Protein AF-K6UQM7-F1 (afdb_monomer_lite)

Organism: Plasmodium cynomolgi (strain B) (NCBI:txid1120755)

Structure (mmCIF, N/CA/C/O backbone):
data_AF-K6UQM7-F1
#
_entry.id   AF-K6UQM7-F1
#
loop_
_atom_site.group_PDB
_atom_site.id
_atom_site.type_symbol
_atom_site.label_atom_id
_atom_site.label_alt_id
_atom_site.label_comp_id
_atom_site.label_asym_id
_atom_site.label_entity_id
_atom_site.label_seq_id
_atom_site.pdbx_PDB_ins_code
_atom_site.Cartn_x
_atom_site.Cartn_y
_atom_site.Cartn_z
_atom_site.occupancy
_atom_site.B_iso_or_equiv
_atom_site.auth_seq_id
_atom_site.auth_comp_id
_atom_site.auth_asym_id
_atom_site.auth_atom_id
_atom_site.pdbx_PDB_model_num
ATOM 1 N N . MET A 1 1 ? 15.288 -12.938 4.418 1.00 31.55 1 MET A N 1
ATOM 2 C CA . MET A 1 1 ? 14.165 -13.426 5.242 1.00 31.55 1 MET A CA 1
ATOM 3 C C . MET A 1 1 ? 13.557 -12.217 5.933 1.00 31.55 1 MET A C 1
ATOM 5 O O . MET A 1 1 ? 14.048 -11.791 6.968 1.00 31.55 1 MET A O 1
ATOM 9 N N . LEU A 1 2 ? 12.629 -11.547 5.248 1.00 38.16 2 LEU A N 1
ATOM 10 C CA . LEU A 1 2 ? 11.942 -10.352 5.747 1.00 38.16 2 LEU A CA 1
ATOM 11 C C . LEU A 1 2 ? 10.840 -10.801 6.703 1.00 38.16 2 LEU A C 1
ATOM 13 O O . LEU A 1 2 ? 10.274 -11.860 6.474 1.00 38.16 2 LEU A O 1
ATOM 17 N N . SER A 1 3 ? 10.605 -10.028 7.763 1.00 42.56 3 SER A N 1
ATOM 18 C CA . SER A 1 3 ? 9.718 -10.333 8.889 1.00 42.56 3 SER A CA 1
ATOM 19 C C . SER A 1 3 ? 8.361 -10.892 8.450 1.00 42.56 3 SER A C 1
ATOM 21 O O . SER A 1 3 ? 7.400 -10.141 8.276 1.00 42.56 3 SER A O 1
ATOM 23 N N . GLU A 1 4 ? 8.263 -12.209 8.304 1.00 53.78 4 GLU A N 1
ATOM 24 C CA . GLU A 1 4 ? 6.984 -12.875 8.459 1.00 53.78 4 GLU A CA 1
ATOM 25 C C . GLU A 1 4 ? 6.523 -12.535 9.879 1.00 53.78 4 GLU A C 1
ATOM 27 O O . GLU A 1 4 ? 7.265 -12.690 10.846 1.00 53.78 4 GLU A O 1
ATOM 32 N N . GLY A 1 5 ? 5.341 -11.946 10.006 1.00 67.69 5 GLY A N 1
ATOM 33 C CA . GLY A 1 5 ? 4.576 -12.134 11.225 1.00 67.69 5 GLY A CA 1
ATOM 34 C C . GLY A 1 5 ? 3.917 -10.917 11.848 1.00 67.69 5 GLY A C 1
ATOM 35 O O . GLY A 1 5 ? 2.750 -10.998 12.215 1.00 67.69 5 GLY A O 1
ATOM 36 N N . ASP A 1 6 ? 4.592 -9.778 11.982 1.00 86.00 6 ASP A N 1
ATOM 37 C CA . ASP A 1 6 ? 4.014 -8.682 12.772 1.00 86.00 6 ASP A CA 1
ATOM 38 C C . ASP A 1 6 ? 2.790 -8.055 12.099 1.00 86.00 6 ASP A C 1
ATOM 40 O O . ASP A 1 6 ? 2.827 -7.662 10.928 1.00 86.00 6 ASP A O 1
ATOM 44 N N . THR A 1 7 ? 1.734 -7.852 12.882 1.00 91.06 7 THR A N 1
ATOM 45 C CA . THR A 1 7 ? 0.578 -7.046 12.487 1.00 91.06 7 THR A CA 1
ATOM 46 C C . THR A 1 7 ? 0.790 -5.607 12.933 1.00 91.06 7 THR A C 1
ATOM 48 O O . THR A 1 7 ? 0.945 -5.319 14.118 1.00 91.06 7 THR A O 1
ATOM 51 N N . ILE A 1 8 ? 0.822 -4.685 11.978 1.00 94.75 8 ILE A N 1
ATOM 52 C CA . ILE A 1 8 ? 0.999 -3.260 12.250 1.00 94.75 8 ILE A CA 1
ATOM 53 C C . ILE A 1 8 ? -0.327 -2.525 12.205 1.00 94.75 8 ILE A C 1
ATOM 55 O O . ILE A 1 8 ? -1.180 -2.851 11.385 1.00 94.75 8 ILE A O 1
ATOM 59 N N . TYR A 1 9 ? -0.471 -1.497 13.031 1.00 96.19 9 TYR A N 1
ATOM 60 C CA . TYR A 1 9 ? -1.618 -0.597 12.994 1.00 96.19 9 TYR A CA 1
ATOM 61 C C . TYR A 1 9 ? -1.190 0.874 13.051 1.00 96.19 9 TYR A C 1
ATOM 63 O O . TYR A 1 9 ? -0.094 1.197 13.518 1.00 96.19 9 TYR A O 1
ATOM 71 N N . ALA A 1 10 ? -2.018 1.765 12.504 1.00 96.88 10 ALA A N 1
ATOM 72 C CA . ALA A 1 10 ? -1.826 3.212 12.573 1.00 96.88 10 ALA A CA 1
ATOM 73 C C . ALA A 1 10 ? -3.106 3.987 12.247 1.00 96.88 10 ALA A C 1
ATOM 75 O O . ALA A 1 10 ? -3.939 3.539 11.454 1.00 96.88 10 ALA A O 1
ATOM 76 N N . LEU A 1 11 ? -3.174 5.219 12.751 1.00 96.25 11 LEU A N 1
ATOM 77 C CA . LEU A 1 11 ? -4.045 6.247 12.196 1.00 96.25 11 LEU A CA 1
ATOM 78 C C . LEU A 1 11 ? -3.572 6.596 10.775 1.00 96.25 11 LEU A C 1
ATOM 80 O O . LEU A 1 11 ? -2.432 7.018 10.579 1.00 96.25 11 LEU A O 1
ATOM 84 N N . SER A 1 12 ? -4.443 6.388 9.791 1.00 94.31 12 SER A N 1
ATOM 85 C CA . SER A 1 12 ? -4.197 6.656 8.366 1.00 94.31 12 SER A CA 1
ATOM 86 C C . SER A 1 12 ? -4.812 7.971 7.878 1.00 94.31 12 SER A C 1
ATOM 88 O O . SER A 1 12 ? -4.515 8.398 6.764 1.00 94.31 12 SER A O 1
ATOM 90 N N . SER A 1 13 ? -5.650 8.615 8.693 1.00 91.50 13 SER A N 1
ATOM 91 C CA . SER A 1 13 ? -6.162 9.970 8.465 1.00 91.50 13 SER A CA 1
ATOM 92 C C . SER A 1 13 ? -5.265 11.037 9.113 1.00 91.50 13 SER A C 1
ATOM 94 O O . SER A 1 13 ? -4.293 10.727 9.807 1.00 91.50 13 SER A O 1
ATOM 96 N N . GLY A 1 14 ? -5.588 12.315 8.886 1.00 85.44 14 GLY A N 1
ATOM 97 C CA . GLY A 1 14 ? -4.979 13.424 9.626 1.00 85.44 14 GLY A CA 1
ATOM 98 C C . GLY A 1 14 ? -5.193 13.290 11.140 1.00 85.44 14 GLY A C 1
ATOM 99 O O . GLY A 1 14 ? -6.108 12.596 11.582 1.00 85.44 14 GLY A O 1
ATOM 100 N N . ARG A 1 15 ? -4.326 13.937 11.929 1.00 82.88 15 ARG A N 1
ATOM 101 C CA . ARG A 1 15 ? -4.389 13.915 13.405 1.00 82.88 15 ARG A CA 1
ATOM 102 C C . ARG A 1 15 ? -5.402 14.900 13.986 1.00 82.88 15 ARG A C 1
ATOM 104 O O . ARG A 1 15 ? -5.727 14.802 15.165 1.00 82.88 15 ARG A O 1
ATOM 111 N N . ASP A 1 16 ? -5.843 15.853 13.179 1.00 86.56 16 ASP A N 1
ATOM 112 C CA . ASP A 1 16 ? -6.768 16.892 13.602 1.00 86.56 16 ASP A CA 1
ATOM 113 C C . ASP A 1 16 ? -8.195 16.353 13.728 1.00 86.56 16 ASP A C 1
ATOM 115 O O . ASP A 1 16 ? -8.551 15.309 13.170 1.00 86.56 16 ASP A O 1
ATOM 119 N N . VAL A 1 17 ? -9.023 17.103 14.456 1.00 92.12 17 VAL A N 1
ATOM 120 C CA . VAL A 1 17 ? -10.447 16.798 14.599 1.00 92.12 17 VAL A CA 1
ATOM 121 C C . VAL A 1 17 ? -11.089 16.749 13.217 1.00 92.12 17 VAL A C 1
ATOM 123 O O . VAL A 1 17 ? -10.962 17.674 12.413 1.00 92.12 17 VAL A O 1
ATOM 126 N N . SER A 1 18 ? -11.791 15.659 12.947 1.00 94.19 18 SER A N 1
ATOM 127 C CA . SER A 1 18 ? -12.456 15.419 11.672 1.00 94.19 18 SER A CA 1
ATOM 128 C C . SER A 1 18 ? -13.787 14.712 11.897 1.00 94.19 18 SER A C 1
ATOM 130 O O . SER A 1 18 ? -14.065 14.205 12.981 1.00 94.19 18 SER A O 1
ATOM 132 N N . ALA A 1 19 ? -14.645 14.689 10.876 1.00 94.25 19 ALA A N 1
ATOM 133 C CA . ALA A 1 19 ? -15.880 13.913 10.955 1.00 94.25 19 ALA A CA 1
ATOM 134 C C . ALA A 1 19 ? -15.578 12.407 11.040 1.00 94.25 19 ALA A C 1
ATOM 136 O O . ALA A 1 19 ? -16.204 11.693 11.816 1.00 94.25 19 ALA A O 1
ATOM 137 N N . ILE A 1 20 ? -14.589 11.942 10.271 1.00 95.88 20 ILE A N 1
ATOM 138 C CA . ILE A 1 20 ? -14.223 10.530 10.152 1.00 95.88 20 ILE A CA 1
ATOM 139 C C . ILE A 1 20 ? -12.705 10.394 10.250 1.00 95.88 20 ILE A C 1
ATOM 141 O O . ILE A 1 20 ? -11.971 11.087 9.543 1.00 95.88 20 ILE A O 1
ATOM 145 N N . ALA A 1 21 ? -12.254 9.448 11.066 1.00 97.06 21 ALA A N 1
ATOM 146 C CA . ALA A 1 21 ? -10.880 8.977 11.115 1.00 97.06 21 ALA A CA 1
ATOM 147 C C . ALA A 1 21 ? -10.779 7.545 10.580 1.00 97.06 21 ALA A C 1
ATOM 149 O O . ALA A 1 21 ? -11.744 6.782 10.607 1.00 97.06 21 ALA A O 1
ATOM 150 N N . VAL A 1 22 ? -9.593 7.181 10.086 1.00 97.50 22 VAL A N 1
ATOM 151 C CA . VAL A 1 22 ? -9.331 5.836 9.555 1.00 97.50 22 VAL A CA 1
ATOM 152 C C . VAL A 1 22 ? -8.211 5.184 10.343 1.00 97.50 22 VAL A C 1
ATOM 154 O O . VAL A 1 22 ? -7.058 5.606 10.243 1.00 97.50 22 VAL A O 1
ATOM 157 N N . VAL A 1 23 ? -8.528 4.128 11.083 1.00 97.25 23 VAL A N 1
ATOM 158 C CA . VAL A 1 23 ? -7.537 3.247 11.706 1.00 97.25 23 VAL A CA 1
ATOM 159 C C . VAL A 1 23 ? -7.304 2.066 10.772 1.00 97.25 23 VAL A C 1
ATOM 161 O O . VAL A 1 23 ? -8.230 1.336 10.422 1.00 97.25 23 VAL A O 1
ATOM 164 N N . ARG A 1 24 ? -6.057 1.885 10.336 1.00 97.81 24 ARG A N 1
ATOM 165 C CA . ARG A 1 24 ? -5.670 0.812 9.414 1.00 97.81 24 ARG A CA 1
ATOM 166 C C . ARG A 1 24 ? -4.783 -0.191 10.126 1.00 97.81 24 ARG A C 1
ATOM 168 O O . ARG A 1 24 ? -3.845 0.202 10.816 1.00 97.81 24 ARG A O 1
ATOM 175 N N . MET A 1 25 ? -5.028 -1.471 9.873 1.00 96.38 25 MET A N 1
ATOM 176 C CA . MET A 1 25 ? -4.192 -2.585 10.314 1.00 96.38 25 MET A CA 1
ATOM 177 C C . MET A 1 25 ? -3.723 -3.406 9.111 1.00 96.38 25 MET A C 1
ATOM 179 O O . MET A 1 25 ? -4.487 -3.587 8.169 1.00 96.38 25 MET A O 1
ATOM 183 N N . SER A 1 26 ? -2.490 -3.912 9.133 1.00 95.62 26 SER A N 1
ATOM 184 C CA . SER A 1 26 ? -1.925 -4.799 8.104 1.00 95.62 26 SER A CA 1
ATOM 185 C C . SER A 1 26 ? -1.142 -5.929 8.747 1.00 95.62 26 SER A C 1
ATOM 187 O O . SER A 1 26 ? -0.286 -5.673 9.591 1.00 95.62 26 SER A O 1
ATOM 189 N N . GLY A 1 27 ? -1.403 -7.161 8.326 1.00 91.62 27 GLY A N 1
ATOM 190 C CA . GLY A 1 27 ? -0.692 -8.351 8.776 1.00 91.62 27 GLY A CA 1
ATOM 191 C C . GLY A 1 27 ? -1.630 -9.502 9.149 1.00 91.62 27 GLY A C 1
ATOM 192 O O . GLY A 1 27 ? -2.855 -9.360 9.079 1.00 91.62 27 GLY A O 1
ATOM 193 N N . PRO A 1 28 ? -1.066 -10.648 9.558 1.00 87.00 28 PRO A N 1
ATOM 194 C CA . PRO A 1 28 ? -1.802 -11.903 9.723 1.00 87.00 28 PRO A CA 1
ATOM 195 C C . PRO A 1 28 ? -2.859 -11.885 10.837 1.00 87.00 28 PRO A C 1
ATOM 197 O O . PRO A 1 28 ? -3.821 -12.644 10.770 1.00 87.00 28 PRO A O 1
ATOM 200 N N . LEU A 1 29 ? -2.721 -11.023 11.850 1.00 87.12 29 LEU A N 1
ATOM 201 C CA . LEU A 1 29 ? -3.680 -10.912 12.956 1.00 87.12 29 LEU A CA 1
ATOM 202 C C . LEU A 1 29 ? -4.739 -9.827 12.730 1.00 87.12 29 LEU A C 1
ATOM 204 O O . LEU A 1 29 ? -5.652 -9.705 13.541 1.00 87.12 29 LEU A O 1
ATOM 208 N N . SER A 1 30 ? -4.656 -9.050 11.643 1.00 90.44 30 SER A N 1
ATOM 209 C CA . SER A 1 30 ? -5.555 -7.910 11.391 1.00 90.44 30 SER A CA 1
ATOM 210 C C . SER A 1 30 ? -7.037 -8.301 11.440 1.00 90.44 30 SER A C 1
ATOM 212 O O . SER A 1 30 ? -7.844 -7.606 12.057 1.00 90.44 30 SER A O 1
ATOM 214 N N . ARG A 1 31 ? -7.387 -9.452 10.857 1.00 87.81 31 ARG A N 1
ATOM 215 C CA . ARG A 1 31 ? -8.748 -9.994 10.879 1.00 87.81 31 ARG A CA 1
ATOM 216 C C . ARG A 1 31 ? -9.208 -10.379 12.285 1.00 87.81 31 ARG A C 1
ATOM 218 O O . ARG A 1 31 ? -10.305 -10.002 12.678 1.00 87.81 31 ARG A O 1
ATOM 225 N N . ILE A 1 32 ? -8.379 -11.111 13.027 1.00 84.56 32 ILE A N 1
ATOM 226 C CA . ILE A 1 32 ? -8.724 -11.588 14.374 1.00 84.56 32 ILE A CA 1
ATOM 227 C C . ILE A 1 32 ? -8.917 -10.392 15.308 1.00 84.56 32 ILE A C 1
ATOM 229 O O . ILE A 1 32 ? -9.893 -10.341 16.047 1.00 84.56 32 ILE A O 1
ATOM 233 N N . VAL A 1 33 ? -8.033 -9.391 15.231 1.00 88.31 33 VAL A N 1
ATOM 234 C CA . VAL A 1 33 ? -8.154 -8.156 16.020 1.00 88.31 33 VAL A CA 1
ATOM 235 C C . VAL A 1 33 ? -9.491 -7.464 15.755 1.00 88.31 33 VAL A C 1
ATOM 237 O O . VAL A 1 33 ? -10.180 -7.092 16.700 1.00 88.31 33 VAL A O 1
ATOM 240 N N . LEU A 1 34 ? -9.901 -7.349 14.488 1.00 89.94 34 LEU A N 1
ATOM 241 C CA . LEU A 1 34 ? -11.209 -6.795 14.133 1.00 89.94 34 LEU A CA 1
ATOM 242 C C . LEU A 1 34 ? -12.364 -7.622 14.719 1.00 89.94 34 LEU A C 1
ATOM 244 O O . LEU A 1 34 ? -13.300 -7.058 15.278 1.00 89.94 34 LEU A O 1
ATOM 248 N N . GLU A 1 35 ? -12.316 -8.948 14.591 1.00 85.88 35 GLU A N 1
ATOM 249 C CA . GLU A 1 35 ? -13.362 -9.841 15.105 1.00 85.88 35 GLU A CA 1
ATOM 250 C C . GLU A 1 35 ? -13.521 -9.718 16.631 1.00 85.88 35 GLU A C 1
ATOM 252 O O . GLU A 1 35 ? -14.654 -9.706 17.117 1.00 85.88 35 GLU A O 1
ATOM 257 N N . VAL A 1 36 ? -12.419 -9.540 17.371 1.00 84.75 36 VAL A N 1
ATOM 258 C CA . VAL A 1 36 ? -12.430 -9.320 18.828 1.00 84.75 36 VAL A CA 1
ATOM 259 C C . VAL A 1 36 ? -13.008 -7.955 19.200 1.00 84.75 36 VAL A C 1
ATOM 261 O O . VAL A 1 36 ? -13.872 -7.881 20.074 1.00 84.75 36 VAL A O 1
ATOM 264 N N . LEU A 1 37 ? -12.598 -6.884 18.511 1.00 88.50 37 LEU A N 1
ATOM 265 C CA . LEU A 1 37 ? -13.124 -5.530 18.740 1.00 88.50 37 LEU A CA 1
ATOM 266 C C . LEU A 1 37 ? -14.641 -5.446 18.510 1.00 88.50 37 LEU A C 1
ATOM 268 O O . LEU A 1 37 ? -15.336 -4.686 19.178 1.00 88.50 37 LEU A O 1
ATOM 272 N N . LEU A 1 38 ? -15.174 -6.260 17.597 1.00 86.88 38 LEU A N 1
ATOM 273 C CA . LEU A 1 38 ? -16.609 -6.347 17.316 1.00 86.88 38 LEU A CA 1
ATOM 274 C C . LEU A 1 38 ? -17.382 -7.244 18.310 1.00 86.88 38 LEU A C 1
ATOM 276 O O . LEU A 1 38 ? -18.595 -7.414 18.152 1.00 86.88 38 LEU A O 1
ATOM 280 N N . HIS A 1 39 ? -16.718 -7.860 19.297 1.00 76.56 39 HIS A N 1
ATOM 281 C CA . HIS A 1 39 ? -17.307 -8.849 20.207 1.00 76.56 39 HIS A CA 1
ATOM 282 C C . HIS A 1 39 ? -17.526 -8.312 21.631 1.00 76.56 39 HIS A C 1
ATOM 284 O O . HIS A 1 39 ? -16.890 -8.756 22.587 1.00 76.56 39 HIS A O 1
ATOM 290 N N . GLY A 1 40 ? -18.464 -7.369 21.790 1.00 58.03 40 GLY A N 1
ATOM 291 C CA . GLY A 1 40 ? -18.874 -6.862 23.111 1.00 58.03 40 GLY A CA 1
ATOM 292 C C . GLY A 1 40 ? -20.369 -6.837 23.415 1.00 58.03 40 GLY A C 1
ATOM 293 O O . GLY A 1 40 ? -20.771 -6.529 24.533 1.00 58.03 40 GLY A O 1
ATOM 294 N N . GLY A 1 41 ? -21.219 -7.262 22.483 1.00 50.47 41 GLY A N 1
ATOM 295 C CA . GLY A 1 41 ? -22.659 -7.347 22.712 1.00 50.47 41 GLY A CA 1
ATOM 296 C C . GLY A 1 41 ? -23.073 -8.579 23.520 1.00 50.47 41 GLY A C 1
ATOM 297 O O . GLY A 1 41 ? -23.565 -9.557 22.961 1.00 50.47 41 GLY A O 1
ATOM 298 N N . GLY A 1 42 ? -22.935 -8.540 24.845 1.00 40.53 42 GLY A N 1
ATOM 299 C CA . GLY A 1 42 ? -23.588 -9.486 25.748 1.00 40.53 42 GLY A CA 1
ATOM 300 C C . GLY A 1 42 ? -25.105 -9.279 25.795 1.00 40.53 42 GLY A C 1
ATOM 301 O O . GLY A 1 42 ? -25.623 -8.783 26.790 1.00 40.53 42 GLY A O 1
ATOM 302 N N . SER A 1 43 ? -25.840 -9.671 24.753 1.00 35.28 43 SER A N 1
ATOM 303 C CA . SER A 1 43 ? -27.275 -9.931 24.863 1.00 35.28 43 SER A CA 1
ATOM 304 C C . SER A 1 43 ? -27.754 -10.866 23.763 1.00 35.28 43 SER A C 1
ATOM 306 O O . SER A 1 43 ? -27.585 -10.606 22.575 1.00 35.28 43 SER A O 1
ATOM 308 N N . GLN A 1 44 ? -28.422 -11.935 24.190 1.00 39.16 44 GLN A N 1
ATOM 309 C CA . GLN A 1 44 ? -29.439 -12.617 23.407 1.00 39.16 44 GLN A CA 1
ATOM 310 C C . GLN A 1 44 ? -30.476 -11.584 22.934 1.00 39.16 44 GLN A C 1
ATOM 312 O O . GLN A 1 44 ? -31.465 -11.306 23.606 1.00 39.16 44 GLN A O 1
ATOM 317 N N . ARG A 1 45 ? -30.253 -11.007 21.759 1.00 30.42 45 ARG A N 1
ATOM 318 C CA . ARG A 1 45 ? -31.311 -10.585 20.849 1.00 30.42 45 ARG A CA 1
ATOM 319 C C . ARG A 1 45 ? -30.975 -11.228 19.516 1.00 30.42 45 ARG A C 1
ATOM 321 O O . ARG A 1 45 ? -29.979 -10.883 18.894 1.00 30.42 45 ARG A O 1
ATOM 328 N N . GLY A 1 46 ? -31.766 -12.228 19.133 1.00 31.83 46 GLY A N 1
ATOM 329 C CA . GLY A 1 46 ? -31.766 -12.704 17.757 1.00 31.83 46 GLY A CA 1
ATOM 330 C C . GLY A 1 46 ? -32.071 -11.520 16.842 1.00 31.83 46 GLY A C 1
ATOM 331 O O . GLY A 1 46 ? -33.064 -10.829 17.056 1.00 31.83 46 GLY A O 1
ATOM 332 N N . GLY A 1 47 ? -31.175 -11.258 15.896 1.00 28.25 47 GLY A N 1
ATOM 333 C CA . GLY A 1 47 ? -31.280 -10.153 14.947 1.00 28.25 47 GLY A CA 1
ATOM 334 C C . GLY A 1 47 ? -29.906 -9.739 14.424 1.00 28.25 47 GLY A C 1
ATOM 335 O O . GLY A 1 47 ? -29.228 -8.952 15.069 1.00 28.25 47 GLY A O 1
ATOM 336 N N . GLU A 1 48 ? -29.507 -10.330 13.292 1.00 33.97 48 GLU A N 1
ATOM 337 C CA . GLU A 1 48 ? -28.686 -9.723 12.224 1.00 33.97 48 GLU A CA 1
ATOM 338 C C . GLU A 1 48 ? -27.466 -8.904 12.708 1.00 33.97 48 GLU A C 1
ATOM 340 O O . GLU A 1 48 ? -27.523 -7.710 12.959 1.00 33.97 48 GLU A O 1
ATOM 345 N N . GLY A 1 49 ? -26.291 -9.497 12.922 1.00 38.09 49 GLY A N 1
ATOM 346 C CA . GLY A 1 49 ? -25.454 -9.959 11.817 1.00 38.09 49 GLY A CA 1
ATOM 347 C C . GLY A 1 49 ? -25.088 -8.787 10.905 1.00 38.09 49 GLY A C 1
ATOM 348 O O . GLY A 1 49 ? -25.784 -8.593 9.923 1.00 38.09 49 GLY A O 1
ATOM 349 N N . SER A 1 50 ? -24.047 -8.016 11.265 1.00 48.84 50 SER A N 1
ATOM 350 C CA . SER A 1 50 ? -23.330 -7.037 10.417 1.00 48.84 50 SER A CA 1
ATOM 351 C C . SER A 1 50 ? -24.056 -6.693 9.113 1.00 48.84 50 SER A C 1
ATOM 353 O O . SER A 1 50 ? -23.900 -7.410 8.122 1.00 48.84 50 SER A O 1
ATOM 355 N N . SER A 1 51 ? -24.850 -5.622 9.111 1.00 54.81 51 SER A N 1
ATOM 356 C CA . SER A 1 51 ? -25.569 -5.207 7.912 1.00 54.81 51 SER A CA 1
ATOM 357 C C . SER A 1 51 ? -24.557 -4.781 6.848 1.00 54.81 51 SER A C 1
ATOM 359 O O . SER A 1 51 ? -23.817 -3.804 6.995 1.00 54.81 51 SER A O 1
ATOM 361 N N . GLN A 1 52 ? -24.473 -5.572 5.778 1.00 57.72 52 GLN A N 1
ATOM 362 C CA . GLN A 1 52 ? -23.734 -5.184 4.587 1.00 57.72 52 GLN A CA 1
ATOM 363 C C . GLN A 1 52 ? -24.409 -3.933 4.020 1.00 57.72 52 GLN A C 1
ATOM 365 O O . GLN A 1 52 ? -25.606 -3.948 3.732 1.00 57.72 52 GLN A O 1
ATOM 370 N N . ILE A 1 53 ? -23.646 -2.860 3.824 1.00 67.12 53 ILE A N 1
ATOM 371 C CA . ILE A 1 53 ? -24.171 -1.667 3.160 1.00 67.12 53 ILE A CA 1
ATOM 372 C C . ILE A 1 53 ? -24.216 -1.977 1.658 1.00 67.12 53 ILE A C 1
ATOM 374 O O . ILE A 1 53 ? -23.193 -1.981 0.972 1.00 67.12 53 ILE A O 1
ATOM 378 N N . GLY A 1 54 ? -25.399 -2.338 1.158 1.00 41.75 54 GLY A N 1
ATOM 379 C CA . GLY A 1 54 ? -25.642 -2.596 -0.259 1.00 41.75 54 GLY A CA 1
ATOM 380 C C . GLY A 1 54 ? -25.692 -1.294 -1.056 1.00 41.75 54 GLY A C 1
ATOM 381 O O . GLY A 1 54 ? -26.512 -0.424 -0.780 1.00 41.75 54 GLY A O 1
ATOM 382 N N . GLY A 1 55 ? -24.821 -1.160 -2.055 1.00 36.12 55 GLY A N 1
ATOM 383 C CA . GLY A 1 55 ? -24.925 -0.118 -3.071 1.00 36.12 55 GLY A CA 1
ATOM 384 C C . GLY A 1 55 ? -25.809 -0.589 -4.220 1.00 36.12 55 GLY A C 1
ATOM 385 O O . GLY A 1 55 ? -25.295 -1.116 -5.202 1.00 36.12 55 GLY A O 1
ATOM 386 N N . GLU A 1 56 ? -27.124 -0.401 -4.115 1.00 31.73 56 GLU A N 1
ATOM 387 C CA . GLU A 1 56 ? -28.004 -0.465 -5.284 1.00 31.73 56 GLU A CA 1
ATOM 388 C C . GLU A 1 56 ? -28.080 0.921 -5.933 1.00 31.73 56 GLU A C 1
ATOM 390 O O . GLU A 1 56 ? -28.673 1.863 -5.406 1.00 31.73 56 GLU A O 1
ATOM 395 N N . GLY A 1 57 ? -27.452 1.050 -7.103 1.00 32.59 57 GLY A N 1
ATOM 396 C CA . GLY A 1 57 ? -27.632 2.183 -8.004 1.00 32.59 57 GLY A CA 1
ATOM 397 C C . GLY A 1 57 ? -29.012 2.128 -8.656 1.00 32.59 57 GLY A C 1
ATOM 398 O O . GLY A 1 57 ? -29.148 1.680 -9.791 1.00 32.59 57 GLY A O 1
ATOM 399 N N . GLY A 1 58 ? -30.035 2.580 -7.934 1.00 27.50 58 GLY A N 1
ATOM 400 C CA . GLY A 1 58 ? -31.381 2.783 -8.459 1.00 27.50 58 GLY A CA 1
ATOM 401 C C . GLY A 1 58 ? -31.526 4.171 -9.079 1.00 27.50 58 GLY A C 1
ATOM 402 O O . GLY A 1 58 ? -31.637 5.168 -8.371 1.00 27.50 58 GLY A O 1
ATOM 403 N N . SER A 1 59 ? -31.563 4.239 -10.412 1.00 29.64 59 SER A N 1
ATOM 404 C CA . SER A 1 59 ? -32.074 5.404 -11.143 1.00 29.64 59 SER A CA 1
ATOM 405 C C . SER A 1 59 ? -33.508 5.711 -10.700 1.00 29.64 59 SER A C 1
ATOM 407 O O . SER A 1 59 ? -34.419 4.952 -11.027 1.00 29.64 59 SER A O 1
ATOM 409 N N . GLN A 1 60 ? -33.736 6.837 -10.023 1.00 29.36 60 GLN A N 1
ATOM 410 C CA . GLN A 1 60 ? -35.079 7.399 -9.870 1.00 29.36 60 GLN A CA 1
ATOM 411 C C . GLN A 1 60 ? -35.251 8.611 -10.784 1.00 29.36 60 GLN A C 1
ATOM 413 O O . GLN A 1 60 ? -34.665 9.676 -10.595 1.00 29.36 60 GLN A O 1
ATOM 418 N N . LYS A 1 61 ? -36.074 8.388 -11.814 1.00 26.97 61 LYS A N 1
ATOM 419 C CA . LYS A 1 61 ? -36.702 9.408 -12.648 1.00 26.97 61 LYS A CA 1
ATOM 420 C C . LYS A 1 61 ? -37.556 10.332 -11.781 1.00 26.97 61 LYS A C 1
ATOM 422 O O . LYS A 1 61 ? -38.216 9.886 -10.847 1.00 26.97 61 LYS A O 1
ATOM 427 N N . GLY A 1 62 ? -37.559 11.608 -12.153 1.00 25.77 62 GLY A N 1
ATOM 428 C CA . GLY A 1 62 ? -38.387 12.632 -11.540 1.00 25.77 62 GLY A CA 1
ATOM 429 C C . GLY A 1 62 ? -39.889 12.413 -11.724 1.00 25.77 62 GLY A C 1
ATOM 430 O O . GLY A 1 62 ? -40.349 11.779 -12.673 1.00 25.77 62 GLY A O 1
ATOM 431 N N . GLY A 1 63 ? -40.637 13.019 -10.812 1.00 24.48 63 GLY A N 1
ATOM 432 C CA . GLY A 1 63 ? -42.077 13.205 -10.880 1.00 24.48 63 GLY A CA 1
ATOM 433 C C . GLY A 1 63 ? -42.459 14.284 -9.876 1.00 24.48 63 GLY A C 1
ATOM 434 O O . GLY A 1 63 ? -42.278 14.107 -8.676 1.00 24.48 63 GLY A O 1
ATOM 435 N N . GLY A 1 64 ? -42.890 15.436 -10.391 1.00 23.11 64 GLY A N 1
ATOM 436 C CA . GLY A 1 64 ? -43.323 16.582 -9.601 1.00 23.11 64 GLY A CA 1
ATOM 437 C C . GLY A 1 64 ? -44.649 16.343 -8.881 1.00 23.11 64 GLY A C 1
ATOM 438 O O . GLY A 1 64 ? -45.452 15.500 -9.273 1.00 23.11 64 GLY A O 1
ATOM 439 N N . GLY A 1 65 ? -44.883 17.139 -7.842 1.00 25.41 65 GLY A N 1
ATOM 440 C CA . GLY A 1 65 ? -46.131 17.144 -7.089 1.00 25.41 65 GLY A CA 1
ATOM 441 C C . GLY A 1 65 ? -46.125 18.242 -6.036 1.00 25.41 65 GLY A C 1
ATOM 442 O O . GLY A 1 65 ? -45.652 18.055 -4.923 1.00 25.41 65 GLY A O 1
ATOM 443 N N . SER A 1 66 ? -46.624 19.407 -6.425 1.00 25.14 66 SER A N 1
ATOM 444 C CA . SER A 1 66 ? -46.991 20.536 -5.571 1.00 25.14 66 SER A CA 1
ATOM 445 C C . SER A 1 66 ? -48.051 20.162 -4.527 1.00 25.14 66 SER A C 1
ATOM 447 O O . SER A 1 66 ? -49.033 19.526 -4.900 1.00 25.14 66 SER A O 1
ATOM 449 N N . SER A 1 67 ? -47.945 20.665 -3.289 1.00 28.09 67 SER A N 1
ATOM 450 C CA . SER A 1 67 ? -49.047 21.424 -2.665 1.00 28.09 67 SER A CA 1
ATOM 451 C C . SER A 1 67 ? -48.701 22.060 -1.311 1.00 28.09 67 SER A C 1
ATOM 453 O O . SER A 1 67 ? -48.247 21.412 -0.376 1.00 28.09 67 SER A O 1
ATOM 455 N N . GLN A 1 68 ? -48.939 23.370 -1.301 1.00 26.08 68 GLN A N 1
ATOM 456 C CA . GLN A 1 68 ? -49.438 24.300 -0.279 1.00 26.08 68 GLN A CA 1
ATOM 457 C C . GLN A 1 68 ? -49.626 23.841 1.188 1.00 26.08 68 GLN A C 1
ATOM 459 O O . GLN A 1 68 ? -50.242 22.825 1.472 1.00 26.08 68 GLN A O 1
ATOM 464 N N . ILE A 1 69 ? -49.029 24.586 2.133 1.00 25.98 69 ILE A N 1
ATOM 465 C CA . ILE A 1 69 ? -49.625 25.626 3.022 1.00 25.98 69 ILE A CA 1
ATOM 466 C C . ILE A 1 69 ? -50.514 25.068 4.146 1.00 25.98 69 ILE A C 1
ATOM 468 O O . ILE A 1 69 ? -51.563 24.487 3.903 1.00 25.98 69 ILE A O 1
ATOM 472 N N . GLY A 1 70 ? -50.165 25.409 5.392 1.00 25.39 70 GLY A N 1
ATOM 473 C CA . GLY A 1 70 ? -51.080 25.292 6.528 1.00 25.39 70 GLY A CA 1
ATOM 474 C C . GLY A 1 70 ? -50.419 25.547 7.879 1.00 25.39 70 GLY A C 1
ATOM 475 O O . GLY A 1 70 ? -50.166 24.613 8.629 1.00 25.39 70 GLY A O 1
ATOM 476 N N . GLY A 1 71 ? -50.123 26.809 8.198 1.00 24.36 71 GLY A N 1
ATOM 477 C CA . GLY A 1 71 ? -49.721 27.195 9.549 1.00 24.36 71 GLY A CA 1
ATOM 478 C C . GLY A 1 71 ? -50.895 27.189 10.532 1.00 24.36 71 GLY A C 1
ATOM 479 O O . GLY A 1 71 ? -52.030 27.444 10.138 1.00 24.36 71 GLY A O 1
ATOM 480 N N . LYS A 1 72 ? -50.603 26.987 11.823 1.00 26.78 72 LYS A N 1
ATOM 481 C CA . LYS A 1 72 ? -51.279 27.668 12.941 1.00 26.78 72 LYS A CA 1
ATOM 482 C C . LYS A 1 72 ? -50.504 27.479 14.250 1.00 26.78 72 LYS A C 1
ATOM 484 O O . LYS A 1 72 ? -50.273 26.366 14.707 1.00 26.78 72 LYS A O 1
ATOM 489 N N . ARG A 1 73 ? -50.103 28.618 14.819 1.00 26.19 73 ARG A N 1
ATOM 490 C CA . ARG A 1 73 ? -49.709 28.822 16.220 1.00 26.19 73 ARG A CA 1
ATOM 491 C C . ARG A 1 73 ? -50.958 29.016 17.088 1.00 26.19 73 ARG A C 1
ATOM 493 O O . ARG A 1 73 ? -51.998 29.388 16.547 1.00 26.19 73 ARG A O 1
ATOM 500 N N . ASN A 1 74 ? -50.740 28.891 18.403 1.00 26.56 74 ASN A N 1
ATOM 501 C CA . ASN A 1 74 ? -51.470 29.417 19.578 1.00 26.56 74 ASN A CA 1
ATOM 502 C C . ASN A 1 74 ? -51.935 28.292 20.510 1.00 26.56 74 ASN A C 1
ATOM 504 O O . ASN A 1 74 ? -52.354 27.248 20.037 1.00 26.56 74 ASN A O 1
ATOM 508 N N . SER A 1 75 ? -51.969 28.425 21.833 1.00 27.11 75 SER A N 1
ATOM 509 C CA . SER A 1 75 ? -51.458 29.394 22.816 1.00 27.11 75 SER A CA 1
ATOM 510 C C . SER A 1 75 ? -51.904 28.872 24.194 1.00 27.11 75 SER A C 1
ATOM 512 O O . SER A 1 75 ? -52.851 28.096 24.280 1.00 27.11 75 SER A O 1
ATOM 514 N N . HIS A 1 76 ? -51.244 29.335 25.252 1.00 27.09 76 HIS A N 1
ATOM 515 C CA . HIS A 1 76 ? -51.514 29.124 26.680 1.00 27.09 76 HIS A CA 1
ATOM 516 C C . HIS A 1 76 ? -52.977 28.985 27.147 1.00 27.09 76 HIS A C 1
ATOM 518 O O . HIS A 1 76 ? -53.839 29.754 26.723 1.00 27.09 76 HIS A O 1
ATOM 524 N N . ARG A 1 77 ? -53.181 28.187 28.211 1.00 26.38 77 ARG A N 1
ATOM 525 C CA . ARG A 1 77 ? -53.916 28.640 29.409 1.00 26.38 77 ARG A CA 1
ATOM 526 C C . ARG A 1 77 ? -53.625 27.786 30.650 1.00 26.38 77 ARG A C 1
ATOM 528 O O . ARG A 1 77 ? -53.611 26.564 30.575 1.00 26.38 77 ARG A O 1
ATOM 535 N N . ALA A 1 78 ? -53.400 28.476 31.766 1.00 26.47 78 ALA A N 1
ATOM 536 C CA . ALA A 1 78 ? -53.314 27.952 33.126 1.00 26.47 78 ALA A CA 1
ATOM 537 C C . ALA A 1 78 ? -54.711 27.852 33.773 1.00 26.47 78 ALA A C 1
ATOM 539 O O . ALA A 1 78 ? -55.623 28.580 33.375 1.00 26.47 78 ALA A O 1
ATOM 540 N N . GLY A 1 79 ? -54.846 26.993 34.787 1.00 28.55 79 GLY A N 1
ATOM 541 C CA . GLY A 1 79 ? -56.005 26.885 35.679 1.00 28.55 79 GLY A CA 1
ATOM 542 C C . GLY A 1 79 ? -55.684 25.981 36.878 1.00 28.55 79 GLY A C 1
ATOM 543 O O . GLY A 1 79 ? -55.112 24.910 36.699 1.00 28.55 79 GLY A O 1
ATOM 544 N N . GLU A 1 80 ? -55.991 26.467 38.079 1.00 26.69 80 GLU A N 1
ATOM 545 C CA . GLU A 1 80 ? -55.546 26.003 39.402 1.00 26.69 80 GLU A CA 1
ATOM 546 C C . GLU A 1 80 ? -56.428 24.911 40.063 1.00 26.69 80 GLU A C 1
ATOM 548 O O . GLU A 1 80 ? -57.620 24.814 39.794 1.00 26.69 80 GLU A O 1
ATOM 553 N N . ALA A 1 81 ? -55.787 24.182 40.996 1.00 27.33 81 ALA A N 1
ATOM 554 C CA . ALA A 1 81 ? -56.218 23.706 42.330 1.00 27.33 81 ALA A CA 1
ATOM 555 C C . ALA A 1 81 ? -57.458 22.794 42.541 1.00 27.33 81 ALA A C 1
ATOM 557 O O . ALA A 1 81 ? -58.598 23.232 42.429 1.00 27.33 81 ALA A O 1
ATOM 558 N N . ASN A 1 82 ? -57.226 21.562 43.041 1.00 25.92 82 ASN A N 1
ATOM 559 C CA . ASN A 1 82 ? -57.464 21.114 44.442 1.00 25.92 82 ASN A CA 1
ATOM 560 C C . ASN A 1 82 ? -57.655 19.583 44.567 1.00 25.92 82 ASN A C 1
ATOM 562 O O . ASN A 1 82 ? -58.377 18.984 43.775 1.00 25.92 82 ASN A O 1
ATOM 566 N N . GLY A 1 83 ? -57.104 18.983 45.637 1.00 28.55 83 GLY A N 1
ATOM 567 C CA . GLY A 1 83 ? -57.574 17.702 46.195 1.00 28.55 83 GLY A CA 1
ATOM 568 C C . GLY A 1 83 ? -56.485 16.680 46.548 1.00 28.55 83 GLY A C 1
ATOM 569 O O . GLY A 1 83 ? -56.078 15.890 45.703 1.00 28.55 83 GLY A O 1
ATOM 570 N N . GLU A 1 84 ? -56.061 16.662 47.813 1.00 27.33 84 GLU A N 1
ATOM 571 C CA . GLU A 1 84 ? -55.153 15.673 48.413 1.00 27.33 84 GLU A CA 1
ATOM 572 C C . GLU A 1 84 ? -55.787 14.271 48.549 1.00 27.33 84 GLU A C 1
ATOM 574 O O . GLU A 1 84 ? -56.913 14.133 49.032 1.00 27.33 84 GLU A O 1
ATOM 579 N N . ARG A 1 85 ? -55.016 13.221 48.222 1.00 32.06 85 ARG A N 1
ATOM 580 C CA . ARG A 1 85 ? -55.068 11.876 48.836 1.00 32.06 85 ARG A CA 1
ATOM 581 C C . ARG A 1 85 ? -53.642 11.297 48.884 1.00 32.06 85 ARG A C 1
ATOM 583 O O . ARG A 1 85 ? -52.911 11.476 47.910 1.00 32.06 85 ARG A O 1
ATOM 590 N N . PRO A 1 86 ? -53.226 10.625 49.973 1.00 33.78 86 PRO A N 1
ATOM 591 C CA . PRO A 1 86 ? -51.870 10.090 50.098 1.00 33.78 86 PRO A CA 1
ATOM 592 C C . PRO A 1 86 ? -51.697 8.827 49.232 1.00 33.78 86 PRO A C 1
ATOM 594 O O . PRO A 1 86 ? -52.632 8.027 49.154 1.00 33.78 86 PRO A O 1
ATOM 597 N N . PRO A 1 87 ? -50.539 8.618 48.578 1.00 34.28 87 PRO A N 1
ATOM 598 C CA . PRO A 1 87 ? -50.275 7.390 47.840 1.00 34.28 87 PRO A CA 1
ATOM 599 C C . PRO A 1 87 ? -49.886 6.252 48.795 1.00 34.28 87 PRO A C 1
ATOM 601 O O . PRO A 1 87 ? -49.042 6.427 49.672 1.00 34.28 87 PRO A O 1
ATOM 604 N N . GLU A 1 88 ? -50.509 5.088 48.599 1.00 34.19 88 GLU A N 1
ATOM 605 C CA . GLU A 1 88 ? -50.136 3.811 49.213 1.00 34.19 88 GLU A CA 1
ATOM 606 C C . GLU A 1 88 ? -48.655 3.491 48.948 1.00 34.19 88 GLU A C 1
ATOM 608 O O . GLU A 1 88 ? -48.171 3.596 47.817 1.00 34.19 88 GLU A O 1
ATOM 613 N N . GLU A 1 89 ? -47.933 3.096 49.999 1.00 30.89 89 GLU A N 1
ATOM 614 C CA . GLU A 1 89 ? -46.546 2.637 49.921 1.00 30.89 89 GLU A CA 1
ATOM 615 C C . GLU A 1 89 ? -46.448 1.377 49.047 1.00 30.89 89 GLU A C 1
ATOM 617 O O . GLU A 1 89 ? -46.933 0.301 49.399 1.00 30.89 89 GLU A O 1
ATOM 622 N N . ALA A 1 90 ? -45.793 1.509 47.893 1.00 33.44 90 ALA A N 1
ATOM 623 C CA . ALA A 1 90 ? -45.394 0.375 47.072 1.00 33.44 90 ALA A CA 1
ATOM 624 C C . ALA A 1 90 ? -44.299 -0.442 47.795 1.00 33.44 90 ALA A C 1
ATOM 626 O O . ALA A 1 90 ? -43.380 0.150 48.370 1.00 33.44 90 ALA A O 1
ATOM 627 N N . PRO A 1 91 ? -44.344 -1.787 47.752 1.00 34.25 91 PRO A N 1
ATOM 628 C CA . PRO A 1 91 ? -43.347 -2.623 48.413 1.00 34.25 91 PRO A CA 1
ATOM 629 C C . PRO A 1 91 ? -41.956 -2.426 47.780 1.00 34.25 91 PRO A C 1
ATOM 631 O O . PRO A 1 91 ? -41.853 -2.121 46.586 1.00 34.25 91 PRO A O 1
ATOM 634 N N . PRO A 1 92 ? -40.868 -2.595 48.556 1.00 33.91 92 PRO A N 1
ATOM 635 C CA . PRO A 1 92 ? -39.517 -2.331 48.078 1.00 33.91 92 PRO A CA 1
ATOM 636 C C . PRO A 1 92 ? -39.164 -3.271 46.914 1.00 33.91 92 PRO A C 1
ATOM 638 O O . PRO A 1 92 ? -39.480 -4.461 46.976 1.00 33.91 92 PRO A O 1
ATOM 641 N N . PRO A 1 93 ? -38.494 -2.778 45.855 1.00 33.50 93 PRO A N 1
ATOM 642 C CA . PRO A 1 93 ? -38.106 -3.624 44.740 1.00 33.50 93 PRO A CA 1
ATOM 643 C C . PRO A 1 93 ? -37.100 -4.671 45.221 1.00 33.50 93 PRO A C 1
ATOM 645 O O . PRO A 1 93 ? -36.029 -4.338 45.736 1.00 33.50 93 PRO A O 1
ATOM 648 N N . GLU A 1 94 ? -37.461 -5.940 45.024 1.00 30.25 94 GLU A N 1
ATOM 649 C CA . GLU A 1 94 ? -36.592 -7.091 45.225 1.00 30.25 94 GLU A CA 1
ATOM 650 C C . GLU A 1 94 ? -35.231 -6.850 44.566 1.00 30.25 94 GLU A C 1
ATOM 652 O O . GLU A 1 94 ? -35.111 -6.359 43.436 1.00 30.25 94 GLU A O 1
ATOM 657 N N . SER A 1 95 ? -34.188 -7.180 45.319 1.00 28.34 95 SER A N 1
ATOM 658 C CA . SER A 1 95 ? -32.791 -7.036 44.956 1.00 28.34 95 SER A CA 1
ATOM 659 C C . SER A 1 95 ? -32.506 -7.720 43.618 1.00 28.34 95 SER A C 1
ATOM 661 O O . SER A 1 95 ? -32.252 -8.920 43.534 1.00 28.34 95 SER A O 1
ATOM 663 N N . ARG A 1 96 ? -32.497 -6.929 42.535 1.00 30.28 96 ARG A N 1
ATOM 664 C CA . ARG A 1 96 ? -31.924 -7.331 41.246 1.00 30.28 96 ARG A CA 1
ATOM 665 C C . ARG A 1 96 ? -30.495 -7.793 41.503 1.00 30.28 96 ARG A C 1
ATOM 667 O O . ARG A 1 96 ? -29.590 -6.976 41.680 1.00 30.28 96 ARG A O 1
ATOM 674 N N . ALA A 1 97 ? -30.308 -9.109 41.519 1.00 28.78 97 ALA A N 1
ATOM 675 C CA . ALA A 1 97 ? -29.010 -9.748 41.552 1.00 28.78 97 ALA A CA 1
ATOM 676 C C . ALA A 1 97 ? -28.130 -9.093 40.479 1.00 28.78 97 ALA A C 1
ATOM 678 O O . ALA A 1 97 ? -28.401 -9.200 39.279 1.00 28.78 97 ALA A O 1
ATOM 679 N N . ARG A 1 98 ? -27.103 -8.356 40.919 1.00 31.19 98 ARG A N 1
ATOM 680 C CA . ARG A 1 98 ? -26.071 -7.796 40.045 1.00 31.19 98 ARG A CA 1
ATOM 681 C C . ARG A 1 98 ? -25.485 -8.960 39.249 1.00 31.19 98 ARG A C 1
ATOM 683 O O . ARG A 1 98 ? -24.721 -9.754 39.796 1.00 31.19 98 ARG A O 1
ATOM 690 N N . LYS A 1 99 ? -25.855 -9.079 37.968 1.00 29.98 99 LYS A N 1
ATOM 691 C CA . LYS A 1 99 ? -25.169 -9.968 37.025 1.00 29.98 99 LYS A CA 1
ATOM 692 C C . LYS A 1 99 ? -23.682 -9.626 37.111 1.00 29.98 99 LYS A C 1
ATOM 694 O O . LYS A 1 99 ? -23.303 -8.483 36.857 1.00 29.98 99 LYS A O 1
ATOM 699 N N . LYS A 1 100 ? -22.863 -10.587 37.548 1.00 30.22 100 LYS A N 1
ATOM 700 C CA . LYS A 1 100 ? -21.405 -10.442 37.611 1.00 30.22 100 LYS A CA 1
ATOM 701 C C . LYS A 1 100 ? -20.923 -9.997 36.226 1.00 30.22 100 LYS A C 1
ATOM 703 O O . LYS A 1 100 ? -21.144 -10.717 35.253 1.00 30.22 100 LYS A O 1
ATOM 708 N N . LYS A 1 101 ? -20.333 -8.799 36.139 1.00 34.53 101 LYS A N 1
ATOM 709 C CA . LYS A 1 101 ? -19.681 -8.299 34.920 1.00 34.53 101 LYS A CA 1
ATOM 710 C C . LYS A 1 101 ? -18.631 -9.342 34.506 1.00 34.53 101 LYS A C 1
ATOM 712 O O . LYS A 1 101 ? -17.798 -9.702 35.333 1.00 34.53 101 LYS A O 1
ATOM 717 N N . LYS A 1 102 ? -18.710 -9.875 33.281 1.00 41.06 102 LYS A N 1
ATOM 718 C CA . LYS A 1 102 ? -17.632 -10.690 32.695 1.00 41.06 102 LYS A CA 1
ATOM 719 C C . LYS A 1 102 ? -16.445 -9.751 32.464 1.00 41.06 102 LYS A C 1
ATOM 721 O O . LYS A 1 102 ? -16.627 -8.709 31.849 1.00 41.06 102 LYS A O 1
ATOM 726 N N . THR A 1 103 ? -15.284 -10.071 33.027 1.00 45.91 103 THR A N 1
ATOM 727 C CA . THR A 1 103 ? -14.163 -9.123 33.175 1.00 45.91 103 THR A CA 1
ATOM 728 C C . THR A 1 103 ? -13.002 -9.326 32.203 1.00 45.91 103 THR A C 1
ATOM 730 O O . THR A 1 103 ? -11.994 -8.644 32.350 1.00 45.91 103 THR A O 1
ATOM 733 N N . GLN A 1 104 ? -13.080 -10.241 31.235 1.00 55.88 104 GLN A N 1
ATOM 734 C CA . GLN A 1 104 ? -11.986 -10.425 30.276 1.00 55.88 104 GLN A CA 1
ATOM 735 C C . GLN A 1 104 ? -12.399 -11.322 29.110 1.00 55.88 104 GLN A C 1
ATOM 737 O O . GLN A 1 104 ? -13.140 -12.284 29.325 1.00 55.88 104 GLN A O 1
ATOM 742 N N . TYR A 1 105 ? -11.862 -11.057 27.915 1.00 52.81 105 TYR A N 1
ATOM 743 C CA . TYR A 1 105 ? -11.936 -11.995 26.793 1.00 52.81 105 TYR A CA 1
ATOM 744 C C . TYR A 1 105 ? -11.383 -13.369 27.200 1.00 52.81 105 TYR A C 1
ATOM 746 O O . TYR A 1 105 ? -10.263 -13.470 27.708 1.00 52.81 105 TYR A O 1
ATOM 754 N N . SER A 1 106 ? -12.138 -14.438 26.941 1.00 55.56 106 SER A N 1
ATOM 755 C CA . SER A 1 106 ? -11.614 -15.807 26.995 1.00 55.56 106 SER A CA 1
ATOM 756 C C . SER A 1 106 ? -11.170 -16.264 25.600 1.00 55.56 106 SER A C 1
ATOM 758 O O . SER A 1 106 ? -11.809 -15.945 24.598 1.00 55.56 106 SER A O 1
ATOM 760 N N . LEU A 1 107 ? -10.067 -17.013 25.506 1.00 51.53 107 LEU A N 1
ATOM 761 C CA . LEU A 1 107 ? -9.519 -17.467 24.219 1.00 51.53 107 LEU A CA 1
ATOM 762 C C . LEU A 1 107 ? -10.515 -18.330 23.424 1.00 51.53 107 LEU A C 1
ATOM 764 O O . LEU A 1 107 ? -10.584 -18.244 22.200 1.00 51.53 107 LEU A O 1
ATOM 768 N N . ASP A 1 108 ? -11.341 -19.098 24.134 1.00 47.69 108 ASP A N 1
ATOM 769 C CA . ASP A 1 108 ? -12.400 -19.922 23.550 1.00 47.69 108 ASP A CA 1
ATOM 770 C C . ASP A 1 108 ? -13.515 -19.086 22.898 1.00 47.69 108 ASP A C 1
ATOM 772 O O . ASP A 1 108 ? -14.130 -19.535 21.927 1.00 47.69 108 ASP A O 1
ATOM 776 N N . GLU A 1 109 ? -13.775 -17.872 23.400 1.00 54.69 109 GLU A N 1
ATOM 777 C CA . GLU A 1 109 ? -14.692 -16.914 22.771 1.00 54.69 109 GLU A CA 1
ATOM 778 C C . GLU A 1 109 ? -14.053 -16.323 21.504 1.00 54.69 109 GLU A C 1
ATOM 780 O O . GLU A 1 109 ? -14.710 -16.275 20.469 1.00 54.69 109 GLU A O 1
ATOM 785 N N . VAL A 1 110 ? -12.755 -15.993 21.531 1.00 55.81 110 VAL A N 1
ATOM 786 C CA . VAL A 1 110 ? -12.015 -15.458 20.368 1.00 55.81 110 VAL A CA 1
ATOM 787 C C . VAL A 1 110 ? -11.941 -16.460 19.209 1.00 55.81 110 VAL A C 1
ATOM 789 O O . VAL A 1 110 ? -12.171 -16.099 18.059 1.00 55.81 110 VAL A O 1
ATOM 792 N N . ILE A 1 111 ? -11.674 -17.738 19.492 1.00 51.81 111 ILE A N 1
ATOM 793 C CA . ILE A 1 111 ? -11.500 -18.781 18.463 1.00 51.81 111 ILE A CA 1
ATOM 794 C C . ILE A 1 111 ? -12.835 -19.179 17.802 1.00 51.81 111 ILE A C 1
ATOM 796 O O . ILE A 1 111 ? -12.863 -19.579 16.634 1.00 51.81 111 ILE A O 1
ATOM 800 N N . LYS A 1 112 ? -13.962 -19.057 18.518 1.00 50.03 112 LYS A N 1
ATOM 801 C CA . LYS A 1 112 ? -15.302 -19.380 17.990 1.00 50.03 112 LYS A CA 1
ATOM 802 C C . LYS A 1 112 ? -15.920 -18.256 17.157 1.00 50.03 112 LYS A C 1
ATOM 804 O O . LYS A 1 112 ? -16.929 -18.484 16.485 1.00 50.03 112 LYS A O 1
ATOM 809 N N . LEU A 1 113 ? -15.321 -17.067 17.150 1.00 57.75 113 LEU A N 1
ATOM 810 C CA . LEU A 1 113 ? -15.805 -15.916 16.393 1.00 57.75 113 LEU A CA 1
ATOM 811 C C . LEU A 1 113 ? -15.420 -16.002 14.922 1.00 57.75 113 LEU A C 1
ATOM 813 O O . LEU A 1 113 ? -14.560 -15.284 14.438 1.00 57.75 113 LEU A O 1
ATOM 817 N N . LYS A 1 114 ? -16.116 -16.844 14.162 1.00 53.00 114 LYS A N 1
ATOM 818 C CA . LYS A 1 114 ? -16.067 -16.765 12.700 1.00 53.00 114 LYS A CA 1
ATOM 819 C C . LYS A 1 114 ? -17.241 -15.941 12.198 1.00 53.00 114 LYS A C 1
ATOM 821 O O . LYS A 1 114 ? -18.279 -16.491 11.839 1.00 53.00 114 LYS A O 1
ATOM 826 N N . LYS A 1 115 ? -17.073 -14.617 12.119 1.00 63.59 115 LYS A N 1
ATOM 827 C CA . LYS A 1 115 ? -17.917 -13.841 11.201 1.00 63.59 115 LYS A CA 1
ATOM 828 C C . LYS A 1 115 ? -17.465 -14.157 9.775 1.00 63.59 115 LYS A C 1
ATOM 830 O O . LYS A 1 115 ? -16.274 -14.103 9.459 1.00 63.59 115 LYS A O 1
ATOM 835 N N . GLN A 1 116 ? -18.408 -14.514 8.905 1.00 65.56 116 GLN A N 1
ATOM 836 C CA . GLN A 1 116 ? -18.139 -14.599 7.471 1.00 65.56 116 GLN A CA 1
ATOM 837 C C . GLN A 1 116 ? -17.973 -13.176 6.929 1.00 65.56 116 GLN A C 1
ATOM 839 O O . GLN A 1 116 ? -18.923 -12.546 6.486 1.00 65.56 116 GLN A O 1
ATOM 844 N N . LEU A 1 117 ? -16.753 -12.651 7.028 1.00 78.00 117 LEU A N 1
ATOM 845 C CA . LEU A 1 117 ? -16.361 -11.398 6.401 1.00 78.00 117 LEU A CA 1
ATOM 846 C C . LEU A 1 117 ? -15.900 -11.688 4.977 1.00 78.00 117 LEU A C 1
ATOM 848 O O . LEU A 1 117 ? -14.846 -12.295 4.764 1.00 78.00 117 LEU A O 1
ATOM 852 N N . GLU A 1 118 ? -16.694 -11.260 4.006 1.00 85.50 118 GLU A N 1
ATOM 853 C CA . GLU A 1 118 ? -16.259 -11.213 2.615 1.00 85.50 118 GLU A CA 1
ATOM 854 C C . GLU A 1 118 ? -15.291 -10.046 2.394 1.00 85.50 118 GLU A C 1
ATOM 856 O O . GLU A 1 118 ? -15.449 -8.962 2.965 1.00 85.50 118 GLU A O 1
ATOM 861 N N . GLU A 1 119 ? -14.289 -10.273 1.546 1.00 89.50 119 GLU A N 1
ATOM 862 C CA . GLU A 1 119 ? -13.304 -9.257 1.184 1.00 89.50 119 GLU A CA 1
ATOM 863 C C . GLU A 1 119 ? -13.942 -8.107 0.389 1.00 89.50 119 GLU A C 1
ATOM 865 O O . GLU A 1 119 ? -14.830 -8.321 -0.434 1.00 89.50 119 GLU A O 1
ATOM 870 N N . ARG A 1 120 ? -13.447 -6.880 0.596 1.00 91.69 120 ARG A N 1
ATOM 871 C CA . ARG A 1 120 ? -13.814 -5.667 -0.161 1.00 91.69 120 ARG A CA 1
ATOM 872 C C . ARG A 1 120 ? -15.294 -5.282 -0.076 1.00 91.69 120 ARG A C 1
ATOM 874 O O . ARG A 1 120 ? -15.790 -4.555 -0.934 1.00 91.69 120 ARG A O 1
ATOM 881 N N . LYS A 1 121 ? -15.979 -5.734 0.971 1.00 93.25 121 LYS A N 1
ATOM 882 C CA . LYS A 1 121 ? -17.312 -5.266 1.340 1.00 93.25 121 LYS A CA 1
ATOM 883 C C . LYS A 1 121 ? -17.242 -4.320 2.530 1.00 93.25 121 LYS A C 1
ATOM 885 O O . LYS A 1 121 ? -16.379 -4.451 3.399 1.00 93.25 121 LYS A O 1
ATOM 890 N N . VAL A 1 122 ? -18.178 -3.380 2.537 1.00 93.56 122 VAL A N 1
ATOM 891 C CA . VAL A 1 122 ? -18.344 -2.392 3.595 1.00 93.56 122 VAL A CA 1
ATOM 892 C C . VAL A 1 122 ? -19.392 -2.902 4.574 1.00 93.56 122 VAL A C 1
ATOM 894 O O . VAL A 1 122 ? -20.506 -3.256 4.177 1.00 93.56 122 VAL A O 1
ATOM 897 N N . TYR A 1 123 ? -19.030 -2.924 5.849 1.00 93.31 123 TYR A N 1
ATOM 898 C CA . TYR A 1 123 ? -19.901 -3.364 6.929 1.00 93.31 123 TYR A CA 1
ATOM 899 C C . TYR A 1 123 ? -20.067 -2.253 7.951 1.00 93.31 123 TYR A C 1
ATOM 901 O O . TYR A 1 123 ? -19.132 -1.498 8.213 1.00 93.31 123 TYR A O 1
ATOM 909 N N . TYR A 1 124 ? -21.247 -2.202 8.553 1.00 93.38 124 TYR A N 1
ATOM 910 C CA . TYR A 1 124 ? -21.523 -1.385 9.724 1.00 93.38 124 TYR A CA 1
ATOM 911 C C . TYR A 1 124 ? -21.461 -2.242 10.997 1.00 93.38 124 TYR A C 1
ATOM 913 O O . TYR A 1 124 ? -21.826 -3.425 10.989 1.00 93.38 124 TYR A O 1
ATOM 921 N N . GLY A 1 125 ? -20.982 -1.667 12.097 1.00 91.25 125 GLY A N 1
ATOM 922 C CA . GLY A 1 125 ? -20.976 -2.329 13.397 1.00 91.25 125 GLY A CA 1
ATOM 923 C C . GLY A 1 125 ? -20.560 -1.413 14.538 1.00 91.25 125 GLY A C 1
ATOM 924 O O . GLY A 1 125 ? -20.203 -0.261 14.336 1.00 91.25 125 GLY A O 1
ATOM 925 N N . GLU A 1 126 ? -20.592 -1.955 15.747 1.00 92.69 126 GLU A N 1
ATOM 926 C CA . GLU A 1 126 ? -20.107 -1.291 16.956 1.00 92.69 126 GLU A CA 1
ATOM 927 C C . GLU A 1 126 ? -18.805 -1.952 17.404 1.00 92.69 126 GLU A C 1
ATOM 929 O O . GLU A 1 126 ? -18.693 -3.183 17.390 1.00 92.69 126 GLU A O 1
ATOM 934 N N . ILE A 1 127 ? -17.823 -1.134 17.778 1.00 92.31 127 ILE A N 1
ATOM 935 C CA . ILE A 1 127 ? -16.590 -1.587 18.421 1.00 92.31 127 ILE A CA 1
ATOM 936 C C . ILE A 1 127 ? -16.733 -1.419 19.930 1.00 92.31 127 ILE A C 1
ATOM 938 O O . ILE A 1 127 ? -17.289 -0.431 20.405 1.00 92.31 127 ILE A O 1
ATOM 942 N N . TYR A 1 128 ? -16.196 -2.379 20.674 1.00 89.81 128 TYR A N 1
ATOM 943 C CA . TYR A 1 128 ? -16.246 -2.433 22.127 1.00 89.81 128 TYR A CA 1
ATOM 944 C C . TYR A 1 128 ? -14.838 -2.520 22.714 1.00 89.81 128 TYR A C 1
ATOM 946 O O . TYR A 1 128 ? -13.921 -3.046 22.081 1.00 89.81 128 TYR A O 1
ATOM 954 N N . ASN A 1 129 ? -14.685 -2.046 23.948 1.00 87.44 129 ASN A N 1
ATOM 955 C CA . ASN A 1 129 ? -13.467 -2.237 24.730 1.00 87.44 129 ASN A CA 1
ATOM 956 C C . ASN A 1 129 ? -13.429 -3.631 25.399 1.00 87.44 129 ASN A C 1
ATOM 958 O O . ASN A 1 129 ? -14.423 -4.364 25.396 1.00 87.44 129 ASN A O 1
ATOM 962 N N . ASN A 1 130 ? -12.309 -3.988 26.040 1.00 80.56 130 ASN A N 1
ATOM 963 C CA . ASN A 1 130 ? -12.152 -5.242 26.802 1.00 80.56 130 ASN A CA 1
ATOM 964 C C . ASN A 1 130 ? -13.168 -5.421 27.946 1.00 80.56 130 ASN A C 1
ATOM 966 O O . ASN A 1 130 ? -13.398 -6.534 28.412 1.00 80.56 130 ASN A O 1
ATOM 970 N N . CYS A 1 131 ? -13.798 -4.340 28.407 1.00 81.06 131 CYS A N 1
ATOM 971 C CA . CYS A 1 131 ? -14.873 -4.387 29.399 1.00 81.06 131 CYS A CA 1
ATOM 972 C C . CYS A 1 131 ? -16.262 -4.601 28.768 1.00 81.06 131 CYS A C 1
ATOM 974 O O . CYS A 1 131 ? -17.259 -4.587 29.493 1.00 81.06 131 CYS A O 1
ATOM 976 N N . HIS A 1 132 ? -16.331 -4.813 27.448 1.00 81.25 132 HIS A N 1
ATOM 977 C CA . HIS A 1 132 ? -17.552 -4.916 26.648 1.00 81.25 132 HIS A CA 1
ATOM 978 C C . HIS A 1 132 ? -18.424 -3.647 26.658 1.00 81.25 132 HIS A C 1
ATOM 980 O O . HIS A 1 132 ? -19.637 -3.711 26.455 1.00 81.25 132 HIS A O 1
ATOM 986 N N . GLU A 1 133 ? -17.819 -2.483 26.882 1.00 87.00 133 GLU A N 1
ATOM 987 C CA . GLU A 1 133 ? -18.490 -1.189 26.763 1.00 87.00 133 GLU A CA 1
ATOM 988 C C . GLU A 1 133 ? -18.292 -0.652 25.334 1.00 87.00 133 GLU A C 1
ATOM 990 O O . GLU A 1 133 ? -17.197 -0.799 24.780 1.00 87.00 133 GLU A O 1
ATOM 995 N N . PRO A 1 134 ? -19.340 -0.097 24.696 1.00 91.38 134 PRO A N 1
ATOM 996 C CA . PRO A 1 134 ? -19.240 0.406 23.330 1.00 91.38 134 PRO A CA 1
ATOM 997 C C . PRO A 1 134 ? -18.310 1.622 23.280 1.00 91.38 134 PRO A C 1
ATOM 999 O O . PRO A 1 134 ? -18.493 2.567 24.045 1.00 91.38 134 PRO A O 1
ATOM 1002 N N . ILE A 1 135 ? -17.343 1.588 22.364 1.00 93.06 135 ILE A N 1
ATOM 1003 C CA . ILE A 1 135 ? -16.439 2.705 22.070 1.00 93.06 135 ILE A CA 1
ATOM 1004 C C . ILE A 1 135 ? -17.083 3.603 21.013 1.00 93.06 135 ILE A C 1
ATOM 1006 O O . ILE A 1 135 ? -17.260 4.799 21.227 1.00 93.06 135 ILE A O 1
ATOM 1010 N N . ASP A 1 136 ? -17.428 3.022 19.858 1.00 96.00 136 ASP A N 1
ATOM 1011 C CA . ASP A 1 136 ? -17.956 3.779 18.724 1.00 96.00 136 ASP A CA 1
ATOM 1012 C C . ASP A 1 136 ? -18.760 2.909 17.746 1.00 96.00 136 ASP A C 1
ATOM 1014 O O . ASP A 1 136 ? -18.554 1.695 17.630 1.00 96.00 136 ASP A O 1
ATOM 1018 N N . GLN A 1 137 ? -19.646 3.564 17.000 1.00 95.44 137 GLN A N 1
ATOM 1019 C CA . GLN A 1 137 ? -20.287 3.028 15.805 1.00 95.44 137 GLN A CA 1
ATOM 1020 C C . GLN A 1 137 ? -19.387 3.292 14.603 1.00 95.44 137 GLN A C 1
ATOM 1022 O O . GLN A 1 137 ? -19.092 4.436 14.263 1.00 95.44 137 GLN A O 1
ATOM 1027 N N . VAL A 1 138 ? -18.952 2.221 13.949 1.00 96.38 138 VAL A N 1
ATOM 1028 C CA . VAL A 1 138 ? -17.942 2.278 12.899 1.00 96.38 138 VAL A CA 1
ATOM 1029 C C . VAL A 1 138 ? -18.423 1.626 11.616 1.00 96.38 138 VAL A C 1
ATOM 1031 O O . VAL A 1 138 ? -19.252 0.711 11.591 1.00 96.38 138 VAL A O 1
ATOM 1034 N N . ILE A 1 139 ? -17.811 2.063 10.527 1.00 96.56 139 ILE A N 1
ATOM 1035 C CA . ILE A 1 139 ? -17.798 1.320 9.278 1.00 96.56 139 ILE A CA 1
ATOM 1036 C C . ILE A 1 139 ? -16.461 0.587 9.206 1.00 96.56 139 ILE A C 1
ATOM 1038 O O . ILE A 1 139 ? -15.445 1.098 9.668 1.00 96.56 139 ILE A O 1
ATOM 1042 N N . TYR A 1 140 ? -16.417 -0.609 8.632 1.00 95.81 140 TYR A N 1
ATOM 1043 C CA . TYR A 1 140 ? -15.156 -1.318 8.440 1.00 95.81 140 TYR A CA 1
ATOM 1044 C C . TYR A 1 140 ? -15.117 -2.094 7.129 1.00 95.81 140 TYR A C 1
ATOM 1046 O O . TYR A 1 140 ? -16.140 -2.419 6.520 1.00 95.81 140 TYR A O 1
ATOM 1054 N N . THR A 1 141 ? -13.905 -2.368 6.659 1.00 96.06 141 THR A N 1
ATOM 1055 C CA . THR A 1 141 ? -13.651 -3.124 5.431 1.00 96.06 141 THR A CA 1
ATOM 1056 C C . THR A 1 141 ? -12.448 -4.035 5.618 1.00 96.06 141 THR A C 1
ATOM 1058 O O . THR A 1 141 ? -11.415 -3.630 6.151 1.00 96.06 141 THR A O 1
ATOM 1061 N N . PHE A 1 142 ? -12.585 -5.276 5.157 1.00 94.88 142 PHE A N 1
ATOM 1062 C CA . PHE A 1 142 ? -11.516 -6.268 5.151 1.00 94.88 142 PHE A CA 1
ATOM 1063 C C . PHE A 1 142 ? -10.990 -6.478 3.728 1.00 94.88 142 PHE A C 1
ATOM 1065 O O . PHE A 1 142 ? -11.756 -6.736 2.800 1.00 94.88 142 PHE A O 1
ATOM 1072 N N . PHE A 1 143 ? -9.677 -6.406 3.549 1.00 95.19 143 PHE A N 1
ATOM 1073 C CA . PHE A 1 143 ? -8.976 -6.688 2.304 1.00 95.19 143 PHE A CA 1
ATOM 1074 C C . PHE A 1 143 ? -8.071 -7.895 2.517 1.00 95.19 143 PHE A C 1
ATOM 1076 O O . PHE A 1 143 ? -7.055 -7.804 3.203 1.00 95.19 143 PHE A O 1
ATOM 1083 N N . LYS A 1 144 ? -8.417 -9.024 1.904 1.00 91.81 144 LYS A N 1
ATOM 1084 C CA . LYS A 1 144 ? -7.614 -10.240 1.999 1.00 91.81 144 LYS A CA 1
ATOM 1085 C C . LYS A 1 144 ? -6.348 -10.149 1.141 1.00 91.81 144 LYS A C 1
ATOM 1087 O O . LYS A 1 144 ? -6.377 -9.630 0.018 1.00 91.81 144 LYS A O 1
ATOM 1092 N N . SER A 1 145 ? -5.248 -10.704 1.639 1.00 89.19 145 SER A N 1
ATOM 1093 C CA . SER A 1 145 ? -4.030 -10.961 0.871 1.00 89.19 145 SER A CA 1
ATOM 1094 C C . SER A 1 145 ? -4.331 -11.846 -0.352 1.00 89.19 145 SER A C 1
ATOM 1096 O O . SER A 1 145 ? -5.169 -12.749 -0.269 1.00 89.19 145 SER A O 1
ATOM 1098 N N . PRO A 1 146 ? -3.682 -11.615 -1.511 1.00 91.69 146 PRO A N 1
ATOM 1099 C CA . PRO A 1 146 ? -2.696 -10.566 -1.816 1.00 91.69 146 PRO A CA 1
ATOM 1100 C C . PRO A 1 146 ? -3.328 -9.252 -2.311 1.00 91.69 146 PRO A C 1
ATOM 1102 O O . PRO A 1 146 ? -2.640 -8.319 -2.728 1.00 91.69 146 PRO A O 1
ATOM 1105 N N . LYS A 1 147 ? -4.660 -9.165 -2.322 1.00 92.62 147 LYS A N 1
ATOM 1106 C CA . LYS A 1 147 ? -5.440 -8.112 -2.980 1.00 92.62 147 LYS A CA 1
ATOM 1107 C C . LYS A 1 147 ? -5.664 -6.892 -2.078 1.00 92.62 147 LYS A C 1
ATOM 1109 O O . LYS A 1 147 ? -6.765 -6.335 -2.051 1.00 92.62 147 LYS A O 1
ATOM 1114 N N . SER A 1 148 ? -4.613 -6.431 -1.414 1.00 94.38 148 SER A N 1
ATOM 1115 C CA . SER A 1 148 ? -4.619 -5.265 -0.525 1.00 94.38 148 SER A CA 1
ATOM 1116 C C . SER A 1 148 ? -3.537 -4.245 -0.912 1.00 94.38 148 SER A C 1
ATOM 1118 O O . SER A 1 148 ? -2.789 -4.441 -1.880 1.00 94.38 148 SER A O 1
ATOM 1120 N N . TYR A 1 149 ? -3.468 -3.137 -0.165 1.00 95.06 149 TYR A N 1
ATOM 1121 C CA . TYR A 1 149 ? -2.434 -2.110 -0.326 1.00 95.06 149 TYR A CA 1
ATOM 1122 C C . TYR A 1 149 ? -1.030 -2.657 -0.031 1.00 95.06 149 TYR A C 1
ATOM 1124 O O . TYR A 1 149 ? -0.109 -2.462 -0.822 1.00 95.06 149 TYR A O 1
ATOM 1132 N N . THR A 1 150 ? -0.866 -3.367 1.086 1.00 95.06 150 THR A N 1
ATOM 1133 C CA . THR A 1 150 ? 0.423 -3.928 1.515 1.00 95.06 150 THR A CA 1
ATOM 1134 C C . THR A 1 150 ? 0.727 -5.281 0.889 1.00 95.06 150 THR A C 1
ATOM 1136 O O . THR A 1 150 ? 1.873 -5.700 0.939 1.00 95.06 150 THR A O 1
ATOM 1139 N N . GLY A 1 151 ? -0.259 -5.971 0.310 1.00 92.81 151 GLY A N 1
ATOM 1140 C CA . GLY A 1 151 ? -0.125 -7.364 -0.133 1.00 92.81 151 GLY A CA 1
ATOM 1141 C C . GLY A 1 151 ? -0.405 -8.382 0.978 1.00 92.81 151 GLY A C 1
ATOM 1142 O O . GLY A 1 151 ? -0.432 -9.579 0.717 1.00 92.81 151 GLY A O 1
ATOM 1143 N N . GLU A 1 152 ? -0.679 -7.919 2.197 1.00 92.56 152 GLU A N 1
ATOM 1144 C CA . GLU A 1 152 ? -1.074 -8.732 3.353 1.00 92.56 152 GLU A CA 1
ATOM 1145 C C . GLU A 1 152 ? -2.580 -8.603 3.614 1.00 92.56 152 GLU A C 1
ATOM 1147 O O . GLU A 1 152 ? -3.273 -7.844 2.936 1.00 92.56 152 GLU A O 1
ATOM 1152 N N . ASP A 1 153 ? -3.103 -9.305 4.612 1.00 93.12 153 ASP A N 1
ATOM 1153 C CA . ASP A 1 153 ? -4.442 -9.012 5.120 1.00 93.12 153 ASP A CA 1
ATOM 1154 C C . ASP A 1 153 ? -4.461 -7.592 5.712 1.00 93.12 153 ASP A C 1
ATOM 1156 O O . ASP A 1 153 ? -3.607 -7.240 6.529 1.00 93.12 153 ASP A O 1
ATOM 1160 N N . VAL A 1 154 ? -5.406 -6.762 5.265 1.00 96.06 154 VAL A N 1
ATOM 1161 C CA . VAL A 1 154 ? -5.580 -5.373 5.706 1.00 96.06 154 VAL A CA 1
ATOM 1162 C C . VAL A 1 154 ? -7.003 -5.166 6.195 1.00 96.06 154 VAL A C 1
ATOM 1164 O O . VAL A 1 154 ? -7.962 -5.579 5.548 1.00 96.06 154 VAL A O 1
ATOM 1167 N N . VAL A 1 155 ? -7.143 -4.471 7.315 1.00 96.44 155 VAL A N 1
ATOM 1168 C CA . VAL A 1 155 ? -8.426 -3.999 7.836 1.00 96.44 155 VAL A CA 1
ATOM 1169 C C . VAL A 1 155 ? -8.396 -2.481 7.901 1.00 96.44 155 VAL A C 1
ATOM 1171 O O . VAL A 1 155 ? -7.406 -1.895 8.340 1.00 96.44 155 VAL A O 1
ATOM 1174 N N . GLU A 1 156 ? -9.492 -1.852 7.494 1.00 97.62 156 GLU A N 1
ATOM 1175 C CA . GLU A 1 156 ? -9.744 -0.430 7.710 1.00 97.62 156 GLU A CA 1
ATOM 1176 C C . GLU A 1 156 ? -10.990 -0.261 8.569 1.00 97.62 156 GLU A C 1
ATOM 1178 O O . GLU A 1 156 ? -12.035 -0.834 8.263 1.00 97.62 156 GLU A O 1
ATOM 1183 N N . ILE A 1 157 ? -10.856 0.513 9.642 1.00 97.44 157 ILE A N 1
ATOM 1184 C CA . ILE A 1 157 ? -11.933 0.917 10.541 1.00 97.44 157 ILE A CA 1
ATOM 1185 C C . ILE A 1 157 ? -12.119 2.420 10.354 1.00 97.44 157 ILE A C 1
ATOM 1187 O O . ILE A 1 157 ? -11.187 3.197 10.561 1.00 97.44 157 ILE A O 1
ATOM 1191 N N . TYR A 1 158 ? -13.321 2.812 9.958 1.00 97.56 158 TYR A N 1
ATOM 1192 C CA . TYR A 1 158 ? -13.761 4.188 9.801 1.00 97.56 158 TYR A CA 1
ATOM 1193 C C . TYR A 1 158 ? -14.609 4.549 11.025 1.00 97.56 158 TYR A C 1
ATOM 1195 O O . TYR A 1 158 ? -15.739 4.078 11.162 1.00 97.56 158 TYR A O 1
ATOM 1203 N N . CYS A 1 159 ? -14.042 5.348 11.921 1.00 96.19 159 CYS A N 1
ATOM 1204 C CA . CYS A 1 159 ? -14.663 5.789 13.170 1.00 96.19 159 CYS A CA 1
ATOM 1205 C C . CYS A 1 159 ? -14.883 7.303 13.164 1.00 96.19 159 CYS A C 1
ATOM 1207 O O . CYS A 1 159 ? -14.392 8.008 12.275 1.00 96.19 159 CYS A O 1
ATOM 1209 N N . HIS A 1 160 ? -15.597 7.825 14.157 1.00 96.50 160 HIS A N 1
ATOM 1210 C CA . HIS A 1 160 ? -15.716 9.265 14.348 1.00 96.50 160 HIS A CA 1
ATOM 1211 C C . HIS A 1 160 ? -14.336 9.890 14.586 1.00 96.50 160 HIS A C 1
ATOM 1213 O O . HIS A 1 160 ? -13.546 9.423 15.407 1.00 96.50 160 HIS A O 1
ATOM 1219 N N . GLY A 1 161 ? -14.040 10.990 13.890 1.00 94.44 161 GLY A N 1
ATOM 1220 C CA . GLY A 1 161 ? -12.724 11.643 13.918 1.00 94.44 161 GLY A CA 1
ATOM 1221 C C . GLY A 1 161 ? -12.431 12.477 15.173 1.00 94.44 161 GLY A C 1
ATOM 1222 O O . GLY A 1 161 ? -11.700 13.467 15.103 1.00 94.44 161 GLY A O 1
ATOM 1223 N N . SER A 1 162 ? -12.996 12.089 16.320 1.00 94.75 162 SER A N 1
ATOM 1224 C CA . SER A 1 162 ? -12.633 12.624 17.632 1.00 94.75 162 SER A CA 1
ATOM 1225 C C . SER A 1 162 ? -11.312 11.997 18.093 1.00 94.75 162 SER A C 1
ATOM 1227 O O . SER A 1 162 ? -11.229 10.768 18.168 1.00 94.75 162 SER A O 1
ATOM 1229 N N . PRO A 1 163 ? -10.290 12.792 18.472 1.00 93.94 163 PRO A N 1
ATOM 1230 C CA . PRO A 1 163 ? -9.026 12.256 18.978 1.00 93.94 163 PRO A CA 1
ATOM 1231 C C . PRO A 1 163 ? -9.187 11.306 20.173 1.00 93.94 163 PRO A C 1
ATOM 1233 O O . PRO A 1 163 ? -8.397 10.379 20.315 1.00 93.94 163 PRO A O 1
ATOM 1236 N N . LEU A 1 164 ? -10.219 11.504 21.005 1.00 94.12 164 LEU A N 1
ATOM 1237 C CA . LEU A 1 164 ? -10.520 10.617 22.133 1.00 94.12 164 LEU A CA 1
ATOM 1238 C C . LEU A 1 164 ? -10.907 9.211 21.656 1.00 94.12 164 LEU A C 1
ATOM 1240 O O . LEU A 1 164 ? -10.311 8.239 22.104 1.00 94.12 164 LEU A O 1
ATOM 1244 N N . ILE A 1 165 ? -11.832 9.123 20.695 1.00 94.25 165 ILE A N 1
ATOM 1245 C CA . ILE A 1 165 ? -12.309 7.851 20.129 1.00 94.25 165 ILE A CA 1
ATOM 1246 C C . ILE A 1 165 ? -11.167 7.125 19.416 1.00 94.25 165 ILE A C 1
ATOM 1248 O O . ILE A 1 165 ? -10.962 5.928 19.600 1.00 94.25 165 ILE A O 1
ATOM 1252 N N . VAL A 1 166 ? -10.384 7.859 18.620 1.00 94.94 166 VAL A N 1
ATOM 1253 C CA . VAL A 1 166 ? -9.229 7.293 17.916 1.00 94.94 166 VAL A CA 1
ATOM 1254 C C . VAL A 1 166 ? -8.216 6.720 18.906 1.00 94.94 166 VAL A C 1
ATOM 1256 O O . VAL A 1 166 ? -7.770 5.592 18.718 1.00 94.94 166 VAL A O 1
ATOM 1259 N N . ASN A 1 167 ? -7.859 7.463 19.957 1.00 94.69 167 ASN A N 1
ATOM 1260 C CA . ASN A 1 167 ? -6.913 6.982 20.963 1.00 94.69 167 ASN A CA 1
ATOM 1261 C C . ASN A 1 167 ? -7.452 5.757 21.707 1.00 94.69 167 ASN A C 1
ATOM 1263 O O . ASN A 1 167 ? -6.707 4.801 21.885 1.00 94.69 167 ASN A O 1
ATOM 1267 N N . GLU A 1 168 ? -8.739 5.741 22.058 1.00 94.94 168 GLU A N 1
ATOM 1268 C CA . GLU A 1 168 ? -9.364 4.604 22.738 1.00 94.94 168 GLU A CA 1
ATOM 1269 C C . GLU A 1 168 ? -9.312 3.324 21.888 1.00 94.94 168 GLU A C 1
ATOM 1271 O O . GLU A 1 168 ? -8.890 2.276 22.376 1.00 94.94 168 GLU A O 1
ATOM 1276 N N . ILE A 1 169 ? -9.632 3.410 20.589 1.00 94.50 169 ILE A N 1
ATOM 1277 C CA . ILE A 1 169 ? -9.506 2.275 19.656 1.00 94.50 169 ILE A CA 1
ATOM 1278 C C . ILE A 1 169 ? -8.046 1.804 19.559 1.00 94.50 169 ILE A C 1
ATOM 1280 O O . ILE A 1 169 ? -7.772 0.604 19.562 1.00 94.50 169 ILE A O 1
ATOM 1284 N N . MET A 1 170 ? -7.096 2.735 19.460 1.00 94.25 170 MET A N 1
ATOM 1285 C CA . MET A 1 170 ? -5.673 2.416 19.308 1.00 94.25 170 MET A CA 1
ATOM 1286 C C . MET A 1 170 ? -5.092 1.757 20.567 1.00 94.25 170 MET A C 1
ATOM 1288 O O . MET A 1 170 ? -4.360 0.773 20.456 1.00 94.25 170 MET A O 1
ATOM 1292 N N . GLU A 1 171 ? -5.451 2.252 21.753 1.00 93.00 171 GLU A N 1
ATOM 1293 C CA . GLU A 1 171 ? -5.096 1.645 23.040 1.00 93.00 171 GLU A CA 1
ATOM 1294 C C . GLU A 1 171 ? -5.698 0.247 23.186 1.00 93.00 171 GLU A C 1
ATOM 1296 O O . GLU A 1 171 ? -5.050 -0.662 23.707 1.00 93.00 171 GLU A O 1
ATOM 1301 N N . GLU A 1 172 ? -6.924 0.040 22.707 1.00 91.94 172 GLU A N 1
ATOM 1302 C CA . GLU A 1 172 ? -7.569 -1.267 22.764 1.00 91.94 172 GLU A CA 1
ATOM 1303 C C . GLU A 1 172 ? -6.854 -2.300 21.880 1.00 91.94 172 GLU A C 1
ATOM 1305 O O . GLU A 1 172 ? -6.580 -3.421 22.319 1.00 91.94 172 GLU A O 1
ATOM 1310 N N . ILE A 1 173 ? -6.430 -1.903 20.676 1.00 91.62 173 ILE A N 1
ATOM 1311 C CA . ILE A 1 173 ? -5.581 -2.736 19.810 1.00 91.62 173 ILE A CA 1
ATOM 1312 C C . ILE A 1 173 ? -4.251 -3.079 20.509 1.00 91.62 173 ILE A C 1
ATOM 1314 O O . ILE A 1 173 ? -3.761 -4.208 20.402 1.00 91.62 173 ILE A O 1
ATOM 1318 N N . GLU A 1 174 ? -3.660 -2.140 21.253 1.00 90.00 174 GLU A N 1
ATOM 1319 C CA . GLU A 1 174 ? -2.433 -2.385 22.017 1.00 90.00 174 GLU A CA 1
ATOM 1320 C C . GLU A 1 174 ? -2.639 -3.377 23.172 1.00 90.00 174 GLU A C 1
ATOM 1322 O O . GLU A 1 174 ? -1.821 -4.284 23.362 1.00 90.00 174 GLU A O 1
ATOM 1327 N N . LYS A 1 175 ? -3.749 -3.274 23.912 1.00 86.06 175 LYS A N 1
ATOM 1328 C CA . LYS A 1 175 ? -4.089 -4.218 24.993 1.00 86.06 175 LYS A CA 1
ATOM 1329 C C . LYS A 1 175 ? -4.255 -5.642 24.468 1.00 86.06 175 LYS A C 1
ATOM 1331 O O . LYS A 1 175 ? -3.773 -6.582 25.105 1.00 86.06 175 LYS A O 1
ATOM 1336 N N . LEU A 1 176 ? -4.859 -5.813 23.290 1.00 82.50 176 LEU A N 1
ATOM 1337 C CA . LEU A 1 176 ? -4.982 -7.123 22.645 1.00 82.50 176 LEU A CA 1
ATOM 1338 C C . LEU A 1 176 ? -3.615 -7.766 22.391 1.00 82.50 176 LEU A C 1
ATOM 1340 O O . LEU A 1 176 ? -3.448 -8.960 22.638 1.00 82.50 176 LEU A O 1
ATOM 1344 N N . ASN A 1 177 ? -2.605 -6.985 21.994 1.00 81.19 177 ASN A N 1
ATOM 1345 C CA . ASN A 1 177 ? -1.243 -7.498 21.843 1.00 81.19 177 ASN A CA 1
ATOM 1346 C C . ASN A 1 177 ? -0.702 -8.115 23.144 1.00 81.19 177 ASN A C 1
ATOM 1348 O O . ASN A 1 177 ? -0.110 -9.199 23.132 1.00 81.19 177 ASN A O 1
ATOM 1352 N N . ALA A 1 178 ? -0.892 -7.417 24.267 1.00 76.31 178 ALA A N 1
ATOM 1353 C CA . ALA A 1 178 ? -0.443 -7.881 25.575 1.00 76.31 178 ALA A CA 1
ATOM 1354 C C . ALA A 1 178 ? -1.187 -9.155 25.999 1.00 76.31 178 ALA A C 1
ATOM 1356 O O . ALA A 1 178 ? -0.560 -10.091 26.497 1.00 76.31 178 ALA A O 1
ATOM 1357 N N . LEU A 1 179 ? -2.496 -9.225 25.738 1.00 74.94 179 LEU A N 1
ATOM 1358 C CA . LEU A 1 179 ? -3.312 -10.409 26.009 1.00 74.94 179 LEU A CA 1
ATOM 1359 C C . LEU A 1 179 ? -2.837 -11.629 25.211 1.00 74.94 179 LEU A C 1
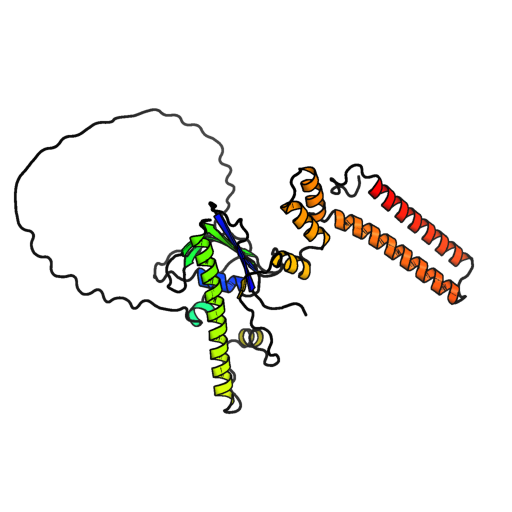ATOM 1361 O O . LEU A 1 179 ? -2.552 -12.662 25.817 1.00 74.94 179 LEU A O 1
ATOM 1365 N N . PHE A 1 180 ? -2.667 -11.508 23.889 1.00 73.38 180 PHE A N 1
ATOM 1366 C CA . PHE A 1 180 ? -2.159 -12.608 23.058 1.00 73.38 180 PHE A CA 1
ATOM 1367 C C . PHE A 1 180 ? -0.756 -13.056 23.493 1.00 73.38 180 PHE A C 1
ATOM 1369 O O . PHE A 1 180 ? -0.482 -14.253 23.581 1.00 73.38 180 PHE A O 1
ATOM 1376 N N . SER A 1 181 ? 0.116 -12.102 23.835 1.00 70.44 181 SER A N 1
ATOM 1377 C CA . SER A 1 181 ? 1.474 -12.393 24.312 1.00 70.44 181 SER A CA 1
ATOM 1378 C C . SER A 1 181 ? 1.471 -13.170 25.634 1.00 70.44 181 SER A C 1
ATOM 1380 O O . SER A 1 181 ? 2.219 -14.135 25.789 1.00 70.44 181 SER A O 1
ATOM 1382 N N . ASN A 1 182 ? 0.645 -12.756 26.598 1.00 70.44 182 ASN A N 1
ATOM 1383 C CA . ASN A 1 182 ? 0.550 -13.401 27.909 1.00 70.44 182 ASN A CA 1
ATOM 1384 C C . ASN A 1 182 ? -0.061 -14.798 27.811 1.00 70.44 182 ASN A C 1
ATOM 1386 O O . ASN A 1 182 ? 0.408 -15.725 28.469 1.00 70.44 182 ASN A O 1
ATOM 1390 N N . LEU A 1 183 ? -1.074 -14.962 26.961 1.00 68.25 183 LEU A N 1
ATOM 1391 C CA . LEU A 1 183 ? -1.704 -16.254 26.762 1.00 68.25 183 LEU A CA 1
ATOM 1392 C C . LEU A 1 183 ? -0.718 -17.282 26.201 1.00 68.25 183 LEU A C 1
ATOM 1394 O O . LEU A 1 183 ? -0.590 -18.368 26.761 1.00 68.25 183 LEU A O 1
ATOM 1398 N N . LEU A 1 184 ? 0.049 -16.915 25.175 1.00 66.00 184 LEU A N 1
ATOM 1399 C CA . LEU A 1 184 ? 1.055 -17.808 24.603 1.00 66.00 184 LEU A CA 1
ATOM 1400 C C . LEU A 1 184 ? 2.173 -18.156 25.579 1.00 66.00 184 LEU A C 1
ATOM 1402 O O . LEU A 1 184 ? 2.638 -19.293 25.578 1.00 66.00 184 LEU A O 1
ATOM 1406 N N . LYS A 1 185 ? 2.601 -17.211 26.427 1.00 67.56 185 LYS A N 1
ATOM 1407 C CA . LYS A 1 185 ? 3.540 -17.521 27.515 1.00 67.56 185 LYS A CA 1
ATOM 1408 C C . LYS A 1 185 ? 2.954 -18.576 28.451 1.00 67.56 185 LYS A C 1
ATOM 1410 O O . LYS A 1 185 ? 3.612 -19.578 28.700 1.00 67.56 185 LYS A O 1
ATOM 1415 N N . SER A 1 186 ? 1.700 -18.403 28.872 1.00 65.94 186 SER A N 1
ATOM 1416 C CA . SER A 1 186 ? 1.030 -19.355 29.765 1.00 65.94 186 SER A CA 1
ATOM 1417 C C . SER A 1 186 ? 0.842 -20.745 29.139 1.00 65.94 186 SER A C 1
ATOM 1419 O O . SER A 1 186 ? 0.962 -21.753 29.831 1.00 65.94 186 SER A O 1
ATOM 1421 N N . GLU A 1 187 ? 0.573 -20.830 27.832 1.00 65.88 187 GLU A N 1
ATOM 1422 C CA . GLU A 1 187 ? 0.458 -22.109 27.122 1.00 65.88 187 GLU A CA 1
ATOM 1423 C C . GLU A 1 187 ? 1.815 -22.786 26.932 1.00 65.88 187 GLU A C 1
ATOM 1425 O O . GLU A 1 187 ? 1.927 -23.989 27.168 1.00 65.88 187 GLU A O 1
ATOM 1430 N N . LYS A 1 188 ? 2.864 -22.025 26.590 1.00 61.22 188 LYS A N 1
ATOM 1431 C CA . LYS A 1 188 ? 4.238 -22.542 26.542 1.00 61.22 188 LYS A CA 1
ATOM 1432 C C . LYS A 1 188 ? 4.674 -23.070 27.906 1.00 61.22 188 LYS A C 1
ATOM 1434 O O . LYS A 1 188 ? 5.189 -24.178 27.986 1.00 61.22 188 LYS A O 1
ATOM 1439 N N . GLU A 1 189 ? 4.431 -22.322 28.979 1.00 66.50 189 GLU A N 1
ATOM 1440 C CA . GLU A 1 189 ? 4.746 -22.749 30.347 1.00 66.50 189 GLU A CA 1
ATOM 1441 C C . GLU A 1 189 ? 3.996 -24.031 30.729 1.00 66.50 189 GLU A C 1
ATOM 1443 O O . GLU A 1 189 ? 4.607 -24.949 31.275 1.00 66.50 189 GLU A O 1
ATOM 1448 N N . LYS A 1 190 ? 2.707 -24.157 30.377 1.00 65.88 190 LYS A N 1
ATOM 1449 C CA . LYS A 1 190 ? 1.944 -25.405 30.564 1.00 65.88 190 LYS A CA 1
ATOM 1450 C C . LYS A 1 190 ? 2.547 -26.567 29.775 1.00 65.88 190 LYS A C 1
ATOM 1452 O O . LYS A 1 190 ? 2.659 -27.658 30.321 1.00 65.88 190 LYS A O 1
ATOM 1457 N N . PHE A 1 191 ? 2.961 -26.332 28.532 1.00 58.78 191 PHE A N 1
ATOM 1458 C CA . PHE A 1 191 ? 3.570 -27.345 27.671 1.00 58.78 191 PHE A CA 1
ATOM 1459 C C . PHE A 1 191 ? 4.914 -27.842 28.219 1.00 58.78 191 PHE A C 1
ATOM 1461 O O . PHE A 1 191 ? 5.113 -29.049 28.326 1.00 58.78 191 PHE A O 1
ATOM 1468 N N . TYR A 1 192 ? 5.819 -26.943 28.620 1.00 58.31 192 TYR A N 1
ATOM 1469 C CA . TYR A 1 192 ? 7.098 -27.335 29.227 1.00 58.31 192 TYR A CA 1
ATOM 1470 C C . TYR A 1 192 ? 6.897 -28.026 30.582 1.00 58.31 192 TYR A C 1
ATOM 1472 O O . TYR A 1 192 ? 7.526 -29.045 30.845 1.00 58.31 192 TYR A O 1
ATOM 1480 N N . SER A 1 193 ? 5.946 -27.555 31.396 1.00 59.31 193 SER A N 1
ATOM 1481 C CA . SER A 1 193 ? 5.630 -28.183 32.690 1.00 59.31 193 SER A CA 1
ATOM 1482 C C . SER A 1 193 ? 4.981 -29.570 32.557 1.00 59.31 193 SER A C 1
ATOM 1484 O O . SER A 1 193 ? 5.077 -30.380 33.476 1.00 59.31 193 SER A O 1
ATOM 1486 N N . GLN A 1 194 ? 4.288 -29.846 31.445 1.00 54.78 194 GLN A N 1
ATOM 1487 C CA . GLN A 1 194 ? 3.668 -31.148 31.165 1.00 54.78 194 GLN A CA 1
ATOM 1488 C C . GLN A 1 194 ? 4.637 -32.125 30.480 1.00 54.78 194 GLN A C 1
ATOM 1490 O O . GLN A 1 194 ? 4.590 -33.315 30.775 1.00 54.78 194 GLN A O 1
ATOM 1495 N N . ASN A 1 195 ? 5.546 -31.638 29.629 1.00 50.22 195 ASN A N 1
ATOM 1496 C CA . ASN A 1 195 ? 6.483 -32.478 28.871 1.00 50.22 195 ASN A CA 1
ATOM 1497 C C . ASN A 1 195 ? 7.772 -32.862 29.607 1.00 50.22 195 ASN A C 1
ATOM 1499 O O . ASN A 1 195 ? 8.483 -33.742 29.130 1.00 50.22 195 ASN A O 1
ATOM 1503 N N . ASP A 1 196 ? 8.029 -32.324 30.802 1.00 48.59 196 ASP A N 1
ATOM 1504 C CA . ASP A 1 196 ? 8.998 -32.924 31.738 1.00 48.59 196 ASP A CA 1
ATOM 1505 C C . ASP A 1 196 ? 8.518 -34.287 32.299 1.00 48.59 196 ASP A C 1
ATOM 1507 O O . ASP A 1 196 ? 9.224 -34.941 33.068 1.00 48.59 196 ASP A O 1
ATOM 1511 N N . LYS A 1 197 ? 7.328 -34.767 31.898 1.00 43.38 197 LYS A N 1
ATOM 1512 C CA . LYS A 1 197 ? 6.814 -36.112 32.193 1.00 43.38 197 LYS A CA 1
ATOM 1513 C C . LYS A 1 197 ? 6.358 -36.842 30.918 1.00 43.38 197 LYS A C 1
ATOM 1515 O O . LYS A 1 197 ? 5.169 -36.954 30.671 1.00 43.38 197 LYS A O 1
ATOM 1520 N N . MET A 1 198 ? 7.339 -37.361 30.176 1.00 36.88 198 MET A N 1
ATOM 1521 C CA . MET A 1 198 ? 7.313 -38.528 29.265 1.00 36.88 198 MET A CA 1
ATOM 1522 C C . MET A 1 198 ? 6.229 -38.656 28.167 1.00 36.88 198 MET A C 1
ATOM 1524 O O . MET A 1 198 ? 5.035 -38.704 28.422 1.00 36.88 198 MET A O 1
ATOM 1528 N N . GLU A 1 199 ? 6.739 -38.847 26.943 1.00 41.38 199 GLU A N 1
ATOM 1529 C CA . GLU A 1 199 ? 6.294 -39.746 25.862 1.00 41.38 199 GLU A CA 1
ATOM 1530 C C . GLU A 1 199 ? 4.787 -40.062 25.708 1.00 41.38 199 GLU A C 1
ATOM 1532 O O . GLU A 1 199 ? 4.190 -40.804 26.482 1.00 41.38 199 GLU A O 1
ATOM 1537 N N . ASN A 1 200 ? 4.256 -39.640 24.551 1.00 43.00 200 ASN A N 1
ATOM 1538 C CA . ASN A 1 200 ? 3.033 -40.107 23.878 1.00 43.00 200 ASN A CA 1
ATOM 1539 C C . ASN A 1 200 ? 1.690 -39.559 24.377 1.00 43.00 200 ASN A C 1
ATOM 1541 O O . ASN A 1 200 ? 0.943 -40.270 25.036 1.00 43.00 200 ASN A O 1
ATOM 1545 N N . PHE A 1 201 ? 1.288 -38.377 23.893 1.00 32.56 201 PHE A N 1
ATOM 1546 C CA . PHE A 1 201 ? -0.135 -38.060 23.704 1.00 32.56 201 PHE A CA 1
ATOM 1547 C C . PHE A 1 201 ? -0.361 -37.171 22.470 1.00 32.56 201 PHE A C 1
ATOM 1549 O O . PHE A 1 201 ? 0.119 -36.043 22.387 1.00 32.56 201 PHE A O 1
ATOM 1556 N N . THR A 1 202 ? -1.122 -37.692 21.507 1.00 35.81 202 THR A N 1
ATOM 1557 C CA . THR A 1 202 ? -1.668 -36.975 20.346 1.00 35.81 202 THR A CA 1
ATOM 1558 C C . THR A 1 202 ? -2.912 -36.190 20.768 1.00 35.81 202 THR A C 1
ATOM 1560 O O . THR A 1 202 ? -3.885 -36.780 21.241 1.00 35.81 202 THR A O 1
ATOM 1563 N N . CYS A 1 203 ? -2.894 -34.866 20.609 1.00 33.12 203 CYS A N 1
ATOM 1564 C CA . CYS A 1 203 ? -4.015 -33.994 20.965 1.00 33.12 203 CYS A CA 1
ATOM 1565 C C . CYS A 1 203 ? -5.052 -33.929 19.829 1.00 33.12 203 CYS A C 1
ATOM 1567 O O . CYS A 1 203 ? -4.727 -33.612 18.689 1.00 33.12 203 CYS A O 1
ATOM 1569 N N . THR A 1 204 ? -6.321 -34.183 20.152 1.00 29.81 204 THR A N 1
ATOM 1570 C CA . THR A 1 204 ? -7.486 -34.194 19.246 1.00 29.81 204 THR A CA 1
ATOM 1571 C C . THR A 1 204 ? -8.038 -32.796 18.933 1.00 29.81 204 THR A C 1
ATOM 1573 O O . THR A 1 204 ? -9.249 -32.595 18.844 1.00 29.81 204 THR A O 1
ATOM 1576 N N . CYS A 1 205 ? -7.161 -31.812 18.760 1.00 34.97 205 CYS A N 1
ATOM 1577 C CA . CYS A 1 205 ? -7.503 -30.515 18.182 1.00 34.97 205 CYS A CA 1
ATOM 1578 C C . CYS A 1 205 ? -6.875 -30.487 16.793 1.00 34.97 205 CYS A C 1
ATOM 1580 O O . CYS A 1 205 ? -5.659 -30.599 16.705 1.00 34.97 205 CYS A O 1
ATOM 1582 N N . SER A 1 206 ? -7.701 -30.386 15.740 1.00 36.69 206 SER A N 1
ATOM 1583 C CA . SER A 1 206 ? -7.319 -30.495 14.319 1.00 36.69 206 SER A CA 1
ATOM 1584 C C . SER A 1 206 ? -5.859 -30.098 14.070 1.00 36.69 206 SER A C 1
ATOM 1586 O O . SER A 1 206 ? -5.528 -28.906 14.116 1.00 36.69 206 SER A O 1
ATOM 1588 N N . GLU A 1 207 ? -5.008 -31.101 13.835 1.00 42.50 207 GLU A N 1
ATOM 1589 C CA . GLU A 1 207 ? -3.548 -30.972 13.726 1.00 42.50 207 GLU A CA 1
ATOM 1590 C C . GLU A 1 207 ? -3.111 -29.870 12.748 1.00 42.50 207 GLU A C 1
ATOM 1592 O O . GLU A 1 207 ? -2.036 -29.303 12.892 1.00 42.50 207 GLU A O 1
ATOM 1597 N N . GLU A 1 208 ? -3.957 -29.486 11.791 1.00 45.03 208 GLU A N 1
ATOM 1598 C CA . GLU A 1 208 ? -3.696 -28.409 10.831 1.00 45.03 208 GLU A CA 1
ATOM 1599 C C . GLU A 1 208 ? -3.534 -27.012 11.453 1.00 45.03 208 GLU A C 1
ATOM 1601 O O . GLU A 1 208 ? -2.745 -26.209 10.951 1.00 45.03 208 GLU A O 1
ATOM 1606 N N . ILE A 1 209 ? -4.275 -26.693 12.521 1.00 42.69 209 ILE A N 1
ATOM 1607 C CA . ILE A 1 209 ? -4.184 -25.386 13.198 1.00 42.69 209 ILE A CA 1
ATOM 1608 C C . ILE A 1 209 ? -2.975 -25.378 14.139 1.00 42.69 209 ILE A C 1
ATOM 1610 O O . ILE A 1 209 ? -2.219 -24.408 14.167 1.00 42.69 209 ILE A O 1
ATOM 1614 N N . TRP A 1 210 ? -2.750 -26.491 14.841 1.00 42.12 210 TRP A N 1
ATOM 1615 C CA . TRP A 1 210 ? -1.616 -26.684 15.745 1.00 42.12 210 TRP A CA 1
ATOM 1616 C C . TRP A 1 210 ? -0.269 -26.704 15.008 1.00 42.12 210 TRP A C 1
ATOM 1618 O O . TRP A 1 210 ? 0.652 -25.991 15.406 1.00 42.12 210 TRP A O 1
ATOM 1628 N N . ASN A 1 211 ? -0.179 -27.406 13.874 1.00 44.00 211 ASN A N 1
ATOM 1629 C CA . ASN A 1 211 ? 1.034 -27.458 13.052 1.00 44.00 211 ASN A CA 1
ATOM 1630 C C . ASN A 1 211 ? 1.339 -26.131 12.340 1.00 44.00 211 ASN A C 1
ATOM 1632 O O . ASN A 1 211 ? 2.494 -25.868 12.016 1.00 44.00 211 ASN A O 1
ATOM 1636 N N . LYS A 1 212 ? 0.334 -25.269 12.117 1.00 44.00 212 LYS A N 1
ATOM 1637 C CA . LYS A 1 212 ? 0.551 -23.902 11.608 1.00 44.00 212 LYS A CA 1
ATOM 1638 C C . LYS A 1 212 ? 1.013 -22.917 12.679 1.00 44.00 212 LYS A C 1
ATOM 1640 O O . LYS A 1 212 ? 1.644 -21.925 12.327 1.00 44.00 212 LYS A O 1
ATOM 1645 N N . LEU A 1 213 ? 0.669 -23.147 13.946 1.00 40.00 213 LEU A N 1
ATOM 1646 C CA . LEU A 1 213 ? 0.947 -22.210 15.038 1.00 40.00 213 LEU A CA 1
ATOM 1647 C C . LEU A 1 213 ? 2.237 -22.526 15.804 1.00 40.00 213 LEU A C 1
ATOM 1649 O O . LEU A 1 213 ? 2.864 -21.592 16.297 1.00 40.00 213 LEU A O 1
ATOM 1653 N N . LEU A 1 214 ? 2.656 -23.792 15.908 1.00 45.78 214 LEU A N 1
ATOM 1654 C CA . LEU A 1 214 ? 3.860 -24.171 16.656 1.00 45.78 214 LEU A CA 1
ATOM 1655 C C . LEU A 1 214 ? 4.642 -25.303 15.972 1.00 45.78 214 LEU A C 1
ATOM 1657 O O . LEU A 1 214 ? 4.553 -26.463 16.367 1.00 45.78 214 LEU A O 1
ATOM 1661 N N . THR A 1 215 ? 5.492 -24.975 14.996 1.00 41.16 215 THR A N 1
ATOM 1662 C CA . THR A 1 215 ? 6.608 -25.870 14.644 1.00 41.16 215 THR A CA 1
ATOM 1663 C C . THR A 1 215 ? 7.719 -25.774 15.705 1.00 41.16 215 THR A C 1
ATOM 1665 O O . THR A 1 215 ? 8.142 -24.661 16.021 1.00 41.16 215 THR A O 1
ATOM 1668 N N . PRO A 1 216 ? 8.260 -26.892 16.237 1.00 37.81 216 PRO A N 1
ATOM 1669 C CA . PRO A 1 216 ? 9.035 -26.914 17.490 1.00 37.81 216 PRO A CA 1
ATOM 1670 C C . PRO A 1 216 ? 10.513 -26.510 17.350 1.00 37.81 216 PRO A C 1
ATOM 1672 O O . PRO A 1 216 ? 11.306 -26.717 18.266 1.00 37.81 216 PRO A O 1
ATOM 1675 N N . ARG A 1 217 ? 10.924 -25.975 16.198 1.00 33.03 217 ARG A N 1
ATOM 1676 C CA . ARG A 1 217 ? 12.309 -25.565 15.935 1.00 33.03 217 ARG A CA 1
ATOM 1677 C C . ARG A 1 217 ? 12.332 -24.158 15.365 1.00 33.03 217 ARG A C 1
ATOM 1679 O O . ARG A 1 217 ? 12.385 -24.001 14.152 1.00 33.03 217 ARG A O 1
ATOM 1686 N N . ASN A 1 218 ? 12.224 -23.168 16.247 1.00 34.66 218 ASN A N 1
ATOM 1687 C CA . ASN A 1 218 ? 12.897 -21.865 16.188 1.00 34.66 218 ASN A CA 1
ATOM 1688 C C . ASN A 1 218 ? 12.277 -20.937 17.242 1.00 34.66 218 ASN A C 1
ATOM 1690 O O . ASN A 1 218 ? 11.059 -20.817 17.330 1.00 34.66 218 ASN A O 1
ATOM 1694 N N . ASP A 1 219 ? 13.111 -20.215 17.985 1.00 41.94 219 ASP A N 1
ATOM 1695 C CA . ASP A 1 219 ? 12.735 -19.109 18.882 1.00 41.94 219 ASP A CA 1
ATOM 1696 C C . ASP A 1 219 ? 12.167 -17.871 18.141 1.00 41.94 219 ASP A C 1
ATOM 1698 O O . ASP A 1 219 ? 12.360 -16.727 18.546 1.00 41.94 219 ASP A O 1
ATOM 1702 N N . ILE A 1 220 ? 11.480 -18.053 17.013 1.00 40.44 220 ILE A N 1
ATOM 1703 C CA . ILE A 1 220 ? 11.122 -16.986 16.076 1.00 40.44 220 ILE A CA 1
ATOM 1704 C C . ILE A 1 220 ? 9.667 -17.200 15.640 1.00 40.44 220 ILE A C 1
ATOM 1706 O O . ILE A 1 220 ? 9.276 -18.328 15.366 1.00 40.44 220 ILE A O 1
ATOM 1710 N N . PHE A 1 221 ? 8.903 -16.104 15.559 1.00 44.72 221 PHE A N 1
ATOM 1711 C CA . PHE A 1 221 ? 7.516 -15.986 15.071 1.00 44.72 221 PHE A CA 1
ATOM 1712 C C . PHE A 1 221 ? 6.392 -16.056 16.116 1.00 44.72 221 PHE A C 1
ATOM 1714 O O . PHE A 1 221 ? 5.407 -16.769 15.948 1.00 44.72 221 PHE A O 1
ATOM 1721 N N . PHE A 1 222 ? 6.456 -15.215 17.157 1.00 54.75 222 PHE A N 1
ATOM 1722 C CA . PHE A 1 222 ? 5.201 -14.604 17.606 1.00 54.75 222 PHE A CA 1
ATOM 1723 C C . PHE A 1 222 ? 4.918 -13.380 16.737 1.00 54.75 222 PHE A C 1
ATOM 1725 O O . PHE A 1 222 ? 5.714 -12.444 16.698 1.00 54.75 222 PHE A O 1
ATOM 1732 N N . ASN A 1 223 ? 3.777 -13.399 16.058 1.00 65.94 223 ASN A N 1
ATOM 1733 C CA . ASN A 1 223 ? 3.267 -12.289 15.266 1.00 65.94 223 ASN A CA 1
ATOM 1734 C C . ASN A 1 223 ? 2.826 -11.166 16.212 1.00 65.94 223 ASN A C 1
ATOM 1736 O O . ASN A 1 223 ? 1.722 -11.211 16.748 1.00 65.94 223 ASN A O 1
ATOM 1740 N N . LYS A 1 224 ? 3.677 -10.165 16.463 1.00 82.94 224 LYS A N 1
ATOM 1741 C CA . LYS A 1 224 ? 3.348 -9.085 17.403 1.00 82.94 224 LYS A CA 1
ATOM 1742 C C . LYS A 1 224 ? 2.368 -8.101 16.764 1.00 82.94 224 LYS A C 1
ATOM 1744 O O . LYS A 1 224 ? 2.509 -7.758 15.591 1.00 82.94 224 LYS A O 1
ATOM 1749 N N . ILE A 1 225 ? 1.414 -7.590 17.541 1.00 88.88 225 ILE A N 1
ATOM 1750 C CA . ILE A 1 225 ? 0.601 -6.431 17.154 1.00 88.88 225 ILE A CA 1
ATOM 1751 C C . ILE A 1 225 ? 1.301 -5.164 17.661 1.00 88.88 225 ILE A C 1
ATOM 1753 O O . ILE A 1 225 ? 1.599 -5.040 18.849 1.00 88.88 225 ILE A O 1
ATOM 1757 N N . ARG A 1 226 ? 1.609 -4.212 16.779 1.00 92.19 226 ARG A N 1
ATOM 1758 C CA . ARG A 1 226 ? 2.322 -2.982 17.167 1.00 92.19 226 ARG A CA 1
ATOM 1759 C C . ARG A 1 226 ? 1.988 -1.787 16.286 1.00 92.19 226 ARG A C 1
ATOM 1761 O O . ARG A 1 226 ? 1.566 -1.942 15.145 1.00 92.19 226 ARG A O 1
ATOM 1768 N N . MET A 1 227 ? 2.296 -0.590 16.775 1.00 93.94 227 MET A N 1
ATOM 1769 C CA . MET A 1 227 ? 2.264 0.611 15.946 1.00 93.94 227 MET A CA 1
ATOM 1770 C C . MET A 1 227 ? 3.228 0.505 14.758 1.00 93.94 227 MET A C 1
ATOM 1772 O O . MET A 1 227 ? 4.355 0.002 14.874 1.00 93.94 227 MET A O 1
ATOM 1776 N N . SER A 1 228 ? 2.779 0.983 13.599 1.00 95.00 228 SER A N 1
ATOM 1777 C CA . SER A 1 228 ? 3.603 1.032 12.390 1.00 95.00 228 SER A CA 1
ATOM 1778 C C . SER A 1 228 ? 4.701 2.093 12.499 1.00 95.00 228 SER A C 1
ATOM 1780 O O . SER A 1 228 ? 4.487 3.177 13.049 1.00 95.00 228 SER A O 1
ATOM 1782 N N . GLN A 1 229 ? 5.863 1.820 11.912 1.00 94.38 229 GLN A N 1
ATOM 1783 C CA . GLN A 1 229 ? 6.892 2.831 11.685 1.00 94.38 229 GLN A CA 1
ATOM 1784 C C . GLN A 1 229 ? 6.489 3.769 10.535 1.00 94.38 229 GLN A C 1
ATOM 1786 O O . GLN A 1 229 ? 5.650 3.445 9.690 1.00 94.38 229 GLN A O 1
ATOM 1791 N N . LYS A 1 230 ? 7.131 4.942 10.456 1.00 93.31 230 LYS A N 1
ATOM 1792 C CA . LYS A 1 230 ? 6.898 5.901 9.365 1.00 93.31 230 LYS A CA 1
ATOM 1793 C C . LYS A 1 230 ? 7.132 5.235 8.004 1.00 93.31 230 LYS A C 1
ATOM 1795 O O . LYS A 1 230 ? 8.206 4.701 7.747 1.00 93.31 230 LYS A O 1
ATOM 1800 N N . GLY A 1 231 ? 6.117 5.281 7.142 1.00 92.81 231 GLY A N 1
ATOM 1801 C CA . GLY A 1 231 ? 6.170 4.702 5.797 1.00 92.81 231 GLY A CA 1
ATOM 1802 C C . GLY A 1 231 ? 6.148 3.170 5.750 1.00 92.81 231 GLY A C 1
ATOM 1803 O O . GLY A 1 231 ? 6.313 2.606 4.671 1.00 92.81 231 GLY A O 1
ATOM 1804 N N . GLU A 1 232 ? 5.930 2.477 6.873 1.00 95.12 232 GLU A N 1
ATOM 1805 C CA . GLU A 1 232 ? 6.044 1.017 6.922 1.00 95.12 232 GLU A CA 1
ATOM 1806 C C . GLU A 1 232 ? 5.015 0.303 6.037 1.00 95.12 232 GLU A C 1
ATOM 1808 O O . GLU A 1 232 ? 5.376 -0.651 5.354 1.00 95.12 232 GLU A O 1
ATOM 1813 N N . PHE A 1 233 ? 3.771 0.790 5.962 1.00 95.69 233 PHE A N 1
ATOM 1814 C CA . PHE A 1 233 ? 2.763 0.234 5.048 1.00 95.69 233 PHE A CA 1
ATOM 1815 C C . PHE A 1 233 ? 3.239 0.263 3.589 1.00 95.69 233 PHE A C 1
ATOM 1817 O O . PHE A 1 233 ? 3.133 -0.730 2.872 1.00 95.69 233 PHE A O 1
ATOM 1824 N N . THR A 1 234 ? 3.807 1.386 3.147 1.00 95.69 234 THR A N 1
ATOM 1825 C CA . THR A 1 234 ? 4.339 1.529 1.785 1.00 95.69 234 THR A CA 1
ATOM 1826 C C . THR A 1 234 ? 5.599 0.684 1.589 1.00 95.69 234 THR A C 1
ATOM 1828 O O . THR A 1 234 ? 5.758 0.067 0.540 1.00 95.69 234 THR A O 1
ATOM 1831 N N . ARG A 1 235 ? 6.460 0.569 2.612 1.00 94.25 235 ARG A N 1
ATOM 1832 C CA . ARG A 1 235 ? 7.615 -0.344 2.593 1.00 94.25 235 ARG A CA 1
ATOM 1833 C C . ARG A 1 235 ? 7.176 -1.799 2.401 1.00 94.25 235 ARG A C 1
ATOM 1835 O O . ARG A 1 235 ? 7.770 -2.486 1.579 1.00 94.25 235 ARG A O 1
ATOM 1842 N N . ARG A 1 236 ? 6.131 -2.251 3.105 1.00 93.94 236 ARG A N 1
ATOM 1843 C CA . ARG A 1 236 ? 5.557 -3.599 2.937 1.00 93.94 236 ARG A CA 1
ATOM 1844 C C . ARG A 1 236 ? 4.944 -3.788 1.554 1.00 93.94 236 ARG A C 1
ATOM 1846 O O . ARG A 1 236 ? 5.197 -4.799 0.918 1.00 93.94 236 ARG A O 1
ATOM 1853 N N . SER A 1 237 ? 4.224 -2.784 1.049 1.00 95.31 237 SER A N 1
ATOM 1854 C CA . SER A 1 237 ? 3.702 -2.778 -0.326 1.00 95.31 237 SER A CA 1
ATOM 1855 C C . SER A 1 237 ? 4.814 -2.985 -1.366 1.00 95.31 237 SER A C 1
ATOM 1857 O O . SER A 1 237 ? 4.661 -3.781 -2.290 1.00 95.31 237 SER A O 1
ATOM 1859 N N . PHE A 1 238 ? 5.963 -2.328 -1.181 1.00 94.62 238 PHE A N 1
ATOM 1860 C CA . PHE A 1 238 ? 7.144 -2.523 -2.024 1.00 94.62 238 PHE A CA 1
ATOM 1861 C C . PHE A 1 238 ? 7.759 -3.922 -1.878 1.00 94.62 238 PHE A C 1
ATOM 1863 O O . PHE A 1 238 ? 8.041 -4.575 -2.878 1.00 94.62 238 PHE A O 1
ATOM 1870 N N . GLN A 1 239 ? 7.934 -4.400 -0.643 1.00 93.19 239 GLN A N 1
ATOM 1871 C CA . GLN A 1 239 ? 8.510 -5.721 -0.354 1.00 93.19 239 GLN A CA 1
ATOM 1872 C C . GLN A 1 239 ? 7.653 -6.874 -0.888 1.00 93.19 239 GLN A C 1
ATOM 1874 O O . GLN A 1 239 ? 8.199 -7.867 -1.352 1.00 93.19 239 GLN A O 1
ATOM 1879 N N . ASN A 1 240 ? 6.331 -6.711 -0.874 1.00 92.88 240 ASN A N 1
ATOM 1880 C CA . ASN A 1 240 ? 5.365 -7.677 -1.396 1.00 92.88 240 ASN A CA 1
ATOM 1881 C C . ASN A 1 240 ? 5.043 -7.446 -2.884 1.00 92.88 240 ASN A C 1
ATOM 1883 O O . ASN A 1 240 ? 4.003 -7.892 -3.368 1.00 92.88 240 ASN A O 1
ATOM 1887 N N . GLU A 1 241 ? 5.888 -6.692 -3.596 1.00 92.81 241 GLU A N 1
ATOM 1888 C CA . GLU A 1 241 ? 5.800 -6.431 -5.040 1.00 92.81 241 GLU A CA 1
ATOM 1889 C C . GLU A 1 241 ? 4.466 -5.816 -5.510 1.00 92.81 241 GLU A C 1
ATOM 1891 O O . GLU A 1 241 ? 4.124 -5.840 -6.695 1.00 92.81 241 GLU A O 1
ATOM 1896 N N . ARG A 1 242 ? 3.701 -5.206 -4.596 1.00 92.00 242 ARG A N 1
ATOM 1897 C CA . ARG A 1 242 ? 2.463 -4.476 -4.913 1.00 92.00 242 ARG A CA 1
ATOM 1898 C C . ARG A 1 242 ? 2.761 -3.134 -5.569 1.00 92.00 242 ARG A C 1
ATOM 1900 O O . ARG A 1 242 ? 1.982 -2.676 -6.403 1.00 92.00 242 ARG A O 1
ATOM 1907 N N . MET A 1 243 ? 3.883 -2.520 -5.199 1.00 92.12 243 MET A N 1
ATOM 1908 C CA . MET A 1 243 ? 4.393 -1.279 -5.777 1.00 92.12 243 MET A CA 1
ATOM 1909 C C . MET A 1 243 ? 5.881 -1.410 -6.094 1.00 92.12 243 MET A C 1
ATOM 1911 O O . MET A 1 243 ? 6.628 -2.051 -5.365 1.00 92.12 243 MET A O 1
ATOM 1915 N N . ASN A 1 244 ? 6.335 -0.765 -7.166 1.00 93.31 244 ASN A N 1
ATOM 1916 C CA . ASN A 1 244 ? 7.765 -0.606 -7.443 1.00 93.31 244 ASN A CA 1
ATOM 1917 C C . ASN A 1 244 ? 8.308 0.714 -6.862 1.00 93.31 244 ASN A C 1
ATOM 1919 O O . ASN A 1 244 ? 7.537 1.580 -6.456 1.00 93.31 244 ASN A O 1
ATOM 1923 N N . LEU A 1 245 ? 9.633 0.892 -6.856 1.00 93.75 245 LEU A N 1
ATOM 1924 C CA . LEU A 1 245 ? 10.264 2.071 -6.251 1.00 93.75 245 LEU A CA 1
ATOM 1925 C C . LEU A 1 245 ? 9.817 3.394 -6.899 1.00 93.75 245 LEU A C 1
ATOM 1927 O O . LEU A 1 245 ? 9.556 4.352 -6.180 1.00 93.75 245 LEU A O 1
ATOM 1931 N N . LEU A 1 246 ? 9.636 3.424 -8.226 1.00 92.00 246 LEU A N 1
ATOM 1932 C CA . LEU A 1 246 ? 9.124 4.609 -8.929 1.00 92.00 246 LEU A CA 1
ATOM 1933 C C . LEU A 1 246 ? 7.687 4.931 -8.506 1.00 92.00 246 LEU A C 1
ATOM 1935 O O . LEU A 1 246 ? 7.339 6.094 -8.360 1.00 92.00 246 LEU A O 1
ATOM 1939 N N . GLN A 1 247 ? 6.851 3.919 -8.271 1.00 94.06 247 GLN A N 1
ATOM 1940 C CA . GLN A 1 247 ? 5.495 4.128 -7.755 1.00 94.06 247 GLN A CA 1
ATOM 1941 C C . GLN A 1 247 ? 5.507 4.639 -6.314 1.00 94.06 247 GLN A C 1
ATOM 1943 O O . GLN A 1 247 ? 4.713 5.510 -5.978 1.00 94.06 247 GLN A O 1
ATOM 1948 N N . VAL A 1 248 ? 6.414 4.142 -5.468 1.00 94.75 248 VAL A N 1
ATOM 1949 C CA . VAL A 1 248 ? 6.590 4.647 -4.096 1.00 94.75 248 VAL A CA 1
ATOM 1950 C C . VAL A 1 248 ? 7.029 6.113 -4.107 1.00 94.75 248 VAL A C 1
ATOM 1952 O O . VAL A 1 248 ? 6.507 6.921 -3.339 1.00 94.75 248 VAL A O 1
ATOM 1955 N N . GLU A 1 249 ? 7.946 6.475 -4.999 1.00 91.81 249 GLU A N 1
ATOM 1956 C CA . GLU A 1 249 ? 8.379 7.858 -5.193 1.00 91.81 249 GLU A CA 1
ATOM 1957 C C . GLU A 1 249 ? 7.260 8.734 -5.774 1.00 91.81 249 GLU A C 1
ATOM 1959 O O . GLU A 1 249 ? 7.019 9.832 -5.283 1.00 91.81 249 GLU A O 1
ATOM 1964 N N . GLY A 1 250 ? 6.478 8.218 -6.723 1.00 93.38 250 GLY A N 1
ATOM 1965 C CA . GLY A 1 250 ? 5.279 8.891 -7.221 1.00 93.38 250 GLY A CA 1
ATOM 1966 C C . GLY A 1 250 ? 4.237 9.129 -6.126 1.00 93.38 250 GLY A C 1
ATOM 1967 O O . GLY A 1 250 ? 3.653 10.207 -6.057 1.00 93.38 250 GLY A O 1
ATOM 1968 N N . LEU A 1 251 ? 4.027 8.160 -5.227 1.00 94.56 251 LEU A N 1
ATOM 1969 C CA . LEU A 1 251 ? 3.133 8.315 -4.076 1.00 94.56 251 LEU A CA 1
ATOM 1970 C C . LEU A 1 251 ? 3.612 9.430 -3.153 1.00 94.56 251 LEU A C 1
ATOM 1972 O O . LEU A 1 251 ? 2.811 10.251 -2.710 1.00 94.56 251 LEU A O 1
ATOM 1976 N N . LYS A 1 252 ? 4.919 9.446 -2.872 1.00 93.75 252 LYS A N 1
ATOM 1977 C CA . LYS A 1 252 ? 5.575 10.488 -2.089 1.00 93.75 252 LYS A CA 1
ATOM 1978 C C . LYS A 1 252 ? 5.271 11.851 -2.721 1.00 93.75 252 LYS A C 1
ATOM 1980 O O . LYS A 1 252 ? 4.613 12.673 -2.093 1.00 93.75 252 LYS A O 1
ATOM 1985 N N . GLU A 1 253 ? 5.640 12.060 -3.981 1.00 93.25 253 GLU A N 1
ATOM 1986 C CA . GLU A 1 253 ? 5.408 13.334 -4.675 1.00 93.25 253 GLU A CA 1
ATOM 1987 C C . GLU A 1 253 ? 3.926 13.733 -4.724 1.00 93.25 253 GLU A C 1
ATOM 1989 O O . GLU A 1 253 ? 3.598 14.905 -4.541 1.00 93.25 253 GLU A O 1
ATOM 1994 N N . LEU A 1 254 ? 3.005 12.775 -4.879 1.00 94.00 254 LEU A N 1
ATOM 1995 C CA . LEU A 1 254 ? 1.569 13.057 -4.881 1.00 94.00 254 LEU A CA 1
ATOM 1996 C C . LEU A 1 254 ? 1.084 13.611 -3.533 1.00 94.00 254 LEU A C 1
ATOM 1998 O O . LEU A 1 254 ? 0.254 14.517 -3.513 1.00 94.00 254 LEU A O 1
ATOM 2002 N N . LEU A 1 255 ? 1.592 13.087 -2.415 1.00 91.94 255 LEU A N 1
ATOM 2003 C CA . LEU A 1 255 ? 1.199 13.526 -1.072 1.00 91.94 255 LEU A CA 1
ATOM 2004 C C . LEU A 1 255 ? 1.666 14.953 -0.747 1.00 91.94 255 LEU A C 1
ATOM 2006 O O . LEU A 1 255 ? 0.984 15.654 -0.003 1.00 91.94 255 LEU A O 1
ATOM 2010 N N . TRP A 1 256 ? 2.807 15.386 -1.293 1.00 91.75 256 TRP A N 1
ATOM 2011 C CA . TRP A 1 256 ? 3.385 16.715 -1.033 1.00 91.75 256 TRP A CA 1
ATOM 2012 C C . TRP A 1 256 ? 3.207 17.718 -2.179 1.00 91.75 256 TRP A C 1
ATOM 2014 O O . TRP A 1 256 ? 3.677 18.855 -2.067 1.00 91.75 256 TRP A O 1
ATOM 2024 N N . CYS A 1 257 ? 2.538 17.334 -3.269 1.00 93.25 257 CYS A N 1
ATOM 2025 C CA . CYS A 1 257 ? 2.348 18.213 -4.416 1.00 93.25 257 CYS A CA 1
ATOM 2026 C C . CYS A 1 257 ? 1.590 19.496 -4.026 1.00 93.25 257 CYS A C 1
ATOM 2028 O O . CYS A 1 257 ? 0.582 19.464 -3.322 1.00 93.25 257 CYS A O 1
ATOM 2030 N N . LYS A 1 258 ? 2.080 20.645 -4.505 1.00 93.38 258 LYS A N 1
ATOM 2031 C CA . LYS A 1 258 ? 1.419 21.954 -4.337 1.00 93.38 258 LYS A CA 1
ATOM 2032 C C . LYS A 1 258 ? 0.811 22.454 -5.642 1.00 93.38 258 LYS A C 1
ATOM 2034 O O . LYS A 1 258 ? -0.185 23.172 -5.635 1.00 93.38 258 LYS A O 1
ATOM 2039 N N . ASN A 1 259 ? 1.403 22.039 -6.761 1.00 92.50 259 ASN A N 1
ATOM 2040 C CA . ASN A 1 259 ? 1.052 22.506 -8.094 1.00 92.50 259 ASN A CA 1
ATOM 2041 C C . ASN A 1 259 ? 0.373 21.396 -8.905 1.00 92.50 259 ASN A C 1
ATOM 2043 O O . ASN A 1 259 ? 0.679 20.210 -8.750 1.00 92.50 259 ASN A O 1
ATOM 2047 N N . LYS A 1 260 ? -0.502 21.788 -9.839 1.00 89.56 260 LYS A N 1
ATOM 2048 C CA . LYS A 1 260 ? -1.198 20.855 -10.740 1.00 89.56 260 LYS A CA 1
ATOM 2049 C C . LYS A 1 260 ? -0.225 20.015 -11.578 1.00 89.56 260 LYS A C 1
ATOM 2051 O O . LYS A 1 260 ? -0.468 18.827 -11.760 1.00 89.56 260 LYS A O 1
ATOM 2056 N N . GLU A 1 261 ? 0.896 20.598 -11.994 1.00 86.69 261 GLU A N 1
ATOM 2057 C CA . GLU A 1 261 ? 1.904 19.897 -12.800 1.00 86.69 261 GLU A CA 1
ATOM 2058 C C . GLU A 1 261 ? 2.688 18.854 -12.009 1.00 86.69 261 GLU A C 1
ATOM 2060 O O . GLU A 1 261 ? 2.849 17.724 -12.464 1.00 86.69 261 GLU A O 1
ATOM 2065 N N . GLN A 1 262 ? 3.052 19.161 -10.760 1.00 88.50 262 GLN A N 1
ATOM 2066 C CA . GLN A 1 262 ? 3.635 18.167 -9.851 1.00 88.50 262 GLN A CA 1
ATOM 2067 C C . GLN A 1 262 ? 2.682 16.987 -9.641 1.00 88.50 262 GLN A C 1
ATOM 2069 O O . GLN A 1 262 ? 3.105 15.834 -9.669 1.00 88.50 262 GLN A O 1
ATOM 2074 N N . LYS A 1 263 ? 1.380 17.268 -9.497 1.00 89.88 263 LYS A N 1
ATOM 2075 C CA . LYS A 1 263 ? 0.353 16.231 -9.372 1.00 89.88 263 LYS A CA 1
ATOM 2076 C C . LYS A 1 263 ? 0.291 15.333 -10.612 1.00 89.88 263 LYS A C 1
ATOM 2078 O O . LYS A 1 263 ? 0.217 14.118 -10.455 1.00 89.88 263 LYS A O 1
ATOM 2083 N N . LYS A 1 264 ? 0.332 15.897 -11.826 1.00 88.06 264 LYS A N 1
ATOM 2084 C CA . LYS A 1 264 ? 0.348 15.105 -13.071 1.00 88.06 264 LYS A CA 1
ATOM 2085 C C . LYS A 1 264 ? 1.582 14.208 -13.154 1.00 88.06 264 LYS A C 1
ATOM 2087 O O . LYS A 1 264 ? 1.448 13.010 -13.384 1.00 88.06 264 LYS A O 1
ATOM 2092 N N . VAL A 1 265 ? 2.769 14.759 -12.887 1.00 86.81 265 VAL A N 1
ATOM 2093 C CA . VAL A 1 265 ? 4.020 13.983 -12.882 1.00 86.81 265 VAL A CA 1
ATOM 2094 C C . VAL A 1 265 ? 3.944 12.844 -11.861 1.00 86.81 265 VAL A C 1
ATOM 2096 O O . VAL A 1 265 ? 4.208 11.695 -12.205 1.00 86.81 265 VAL A O 1
ATOM 2099 N N . ALA A 1 266 ? 3.501 13.120 -10.635 1.00 90.69 266 ALA A N 1
ATOM 2100 C CA . ALA A 1 266 ? 3.351 12.104 -9.596 1.00 90.69 266 ALA A CA 1
ATOM 2101 C C . ALA A 1 266 ? 2.376 10.978 -9.999 1.00 90.69 266 ALA A C 1
ATOM 2103 O O . ALA A 1 266 ? 2.654 9.797 -9.771 1.00 90.69 266 ALA A O 1
ATOM 2104 N N . LEU A 1 267 ? 1.263 11.322 -10.661 1.00 90.00 267 LEU A N 1
ATOM 2105 C CA . LEU A 1 267 ? 0.306 10.345 -11.191 1.00 90.00 267 LEU A CA 1
ATOM 2106 C C . LEU A 1 267 ? 0.917 9.457 -12.284 1.00 90.00 267 LEU A C 1
ATOM 2108 O O . LEU A 1 267 ? 0.635 8.260 -12.309 1.00 90.00 267 LEU A O 1
ATOM 2112 N N . ASN A 1 268 ? 1.794 9.985 -13.139 1.00 87.38 268 ASN A N 1
ATOM 2113 C CA . ASN A 1 268 ? 2.473 9.177 -14.161 1.00 87.38 268 ASN A CA 1
ATOM 2114 C C . ASN A 1 268 ? 3.397 8.119 -13.550 1.00 87.38 268 ASN A C 1
ATOM 2116 O O . ASN A 1 268 ? 3.451 6.978 -14.025 1.00 87.38 268 ASN A O 1
ATOM 2120 N N . TYR A 1 269 ? 4.110 8.481 -12.480 1.00 90.06 269 TYR A N 1
ATOM 2121 C CA . TYR A 1 269 ? 4.954 7.553 -11.728 1.00 90.06 269 TYR A CA 1
ATOM 2122 C C . TYR A 1 269 ? 4.105 6.471 -11.048 1.00 90.06 269 TYR A C 1
ATOM 2124 O O . TYR A 1 269 ? 4.387 5.280 -11.199 1.00 90.06 269 TYR A O 1
ATOM 2132 N N . LEU A 1 270 ? 3.018 6.869 -10.380 1.00 89.25 270 LEU A N 1
ATOM 2133 C CA . LEU A 1 270 ? 2.076 5.963 -9.712 1.00 89.25 270 LEU A CA 1
ATOM 2134 C C . LEU A 1 270 ? 1.400 4.973 -10.665 1.00 89.25 270 LEU A C 1
ATOM 2136 O O . LEU A 1 270 ? 1.336 3.776 -10.376 1.00 89.25 270 LEU A O 1
ATOM 2140 N N . ASN A 1 271 ? 0.954 5.447 -11.827 1.00 90.00 271 ASN A N 1
ATOM 2141 C CA . ASN A 1 271 ? 0.303 4.619 -12.842 1.00 90.00 271 ASN A CA 1
ATOM 2142 C C . ASN A 1 271 ? 1.283 3.682 -13.574 1.00 90.00 271 ASN A C 1
ATOM 2144 O O . ASN A 1 271 ? 0.862 2.858 -14.381 1.00 90.00 271 ASN A O 1
ATOM 2148 N N . GLY A 1 272 ? 2.591 3.779 -13.301 1.00 85.81 272 GLY A N 1
ATOM 2149 C CA . GLY A 1 272 ? 3.608 2.886 -13.860 1.00 85.81 272 GLY A CA 1
ATOM 2150 C C . GLY A 1 272 ? 4.077 3.254 -15.270 1.00 85.81 272 GLY A C 1
ATOM 2151 O O . GLY A 1 272 ? 4.831 2.495 -15.878 1.00 85.81 272 GLY A O 1
ATOM 2152 N N . GLN A 1 273 ? 3.704 4.424 -15.788 1.00 84.69 273 GLN A N 1
ATOM 2153 C CA . GLN A 1 273 ? 4.130 4.873 -17.116 1.00 84.69 273 GLN A CA 1
ATOM 2154 C C . GLN A 1 273 ? 5.648 5.095 -17.164 1.00 84.69 273 GLN A C 1
ATOM 2156 O O . GLN A 1 273 ? 6.325 4.602 -18.067 1.00 84.69 273 GLN A O 1
ATOM 2161 N N . ALA A 1 274 ? 6.208 5.731 -16.128 1.00 83.81 274 ALA A N 1
ATOM 2162 C CA . ALA A 1 274 ? 7.655 5.906 -15.980 1.00 83.81 274 ALA A CA 1
ATOM 2163 C C . ALA A 1 274 ? 8.403 4.558 -15.921 1.00 83.81 274 ALA A C 1
ATOM 2165 O O . ALA A 1 274 ? 9.471 4.401 -16.517 1.00 83.81 274 ALA A O 1
ATOM 2166 N N . ARG A 1 275 ? 7.811 3.543 -15.272 1.00 87.50 275 ARG A N 1
ATOM 2167 C CA . ARG A 1 275 ? 8.361 2.179 -15.248 1.00 87.50 275 ARG A CA 1
ATOM 2168 C C . ARG A 1 275 ? 8.454 1.594 -16.655 1.00 87.50 275 ARG A C 1
ATOM 2170 O O . ARG A 1 275 ? 9.467 0.978 -16.968 1.00 87.50 275 ARG A O 1
ATOM 2177 N N . ASN A 1 276 ? 7.439 1.776 -17.497 1.00 86.00 276 ASN A N 1
ATOM 2178 C CA . ASN A 1 276 ? 7.455 1.242 -18.861 1.00 86.00 276 ASN A CA 1
ATOM 2179 C C . ASN A 1 276 ? 8.588 1.853 -19.692 1.00 86.00 276 ASN A C 1
ATOM 2181 O O . ASN A 1 276 ? 9.315 1.119 -20.360 1.00 86.00 276 ASN A O 1
ATOM 2185 N N . VAL A 1 277 ? 8.804 3.166 -19.577 1.00 85.19 277 VAL A N 1
ATOM 2186 C CA . VAL A 1 277 ? 9.933 3.854 -20.224 1.00 85.19 277 VAL A CA 1
ATOM 2187 C C . VAL A 1 277 ? 11.267 3.261 -19.762 1.00 85.19 277 VAL A C 1
ATOM 2189 O O . VAL A 1 277 ? 12.103 2.892 -20.588 1.00 85.19 277 VAL A O 1
ATOM 2192 N N . TYR A 1 278 ? 11.448 3.085 -18.450 1.00 87.25 278 TYR A N 1
ATOM 2193 C CA . TYR A 1 278 ? 12.658 2.468 -17.903 1.00 87.25 278 TYR A CA 1
ATOM 2194 C C . TYR A 1 278 ? 12.856 1.027 -18.393 1.00 87.25 278 TYR A C 1
ATOM 2196 O O . TYR A 1 278 ? 13.970 0.636 -18.738 1.00 87.25 278 TYR A O 1
ATOM 2204 N N . LEU A 1 279 ? 11.787 0.229 -18.464 1.00 89.38 279 LEU A N 1
ATOM 2205 C CA . LEU A 1 279 ? 11.856 -1.150 -18.946 1.00 89.38 279 LEU A CA 1
ATOM 2206 C C . LEU A 1 279 ? 12.273 -1.227 -20.417 1.00 89.38 279 LEU A C 1
ATOM 2208 O O . LEU A 1 279 ? 13.083 -2.088 -20.759 1.00 89.38 279 LEU A O 1
ATOM 2212 N N . ILE A 1 280 ? 11.780 -0.322 -21.266 1.00 87.31 280 ILE A N 1
ATOM 2213 C CA . ILE A 1 280 ? 12.197 -0.227 -22.673 1.00 87.31 280 ILE A CA 1
ATOM 2214 C C . ILE A 1 280 ? 13.701 0.055 -22.753 1.00 87.31 280 ILE A C 1
ATOM 2216 O O . ILE A 1 280 ? 14.434 -0.686 -23.410 1.00 87.31 280 ILE A O 1
ATOM 2220 N N . LEU A 1 281 ? 14.184 1.066 -22.025 1.00 87.31 281 LEU A N 1
ATOM 2221 C CA . LEU A 1 281 ? 15.606 1.420 -21.999 1.00 87.31 281 LEU A CA 1
ATOM 2222 C C . LEU A 1 281 ? 16.475 0.274 -21.468 1.00 87.31 281 LEU A C 1
ATOM 2224 O O . LEU A 1 281 ? 17.467 -0.096 -22.096 1.00 87.31 281 LEU A O 1
ATOM 2228 N N . ARG A 1 282 ? 16.075 -0.344 -20.353 1.00 91.00 282 ARG A N 1
ATOM 2229 C CA . ARG A 1 282 ? 16.773 -1.492 -19.762 1.00 91.00 282 ARG A CA 1
ATOM 2230 C C . ARG A 1 282 ? 16.853 -2.666 -20.735 1.00 91.00 282 ARG A C 1
ATOM 2232 O O . ARG A 1 282 ? 17.905 -3.292 -20.836 1.00 91.00 282 ARG A O 1
ATOM 2239 N N . ASN A 1 283 ? 15.771 -2.972 -21.447 1.00 91.00 283 ASN A N 1
ATOM 2240 C CA . ASN A 1 283 ? 15.746 -4.070 -22.413 1.00 91.00 283 ASN A CA 1
ATOM 2241 C C . ASN A 1 283 ? 16.645 -3.784 -23.622 1.00 91.00 283 ASN A C 1
ATOM 2243 O O . ASN A 1 283 ? 17.363 -4.683 -24.062 1.00 91.00 283 ASN A O 1
ATOM 2247 N N . ASN A 1 284 ? 16.668 -2.541 -24.110 1.00 88.56 284 ASN A N 1
ATOM 2248 C CA . ASN A 1 284 ? 17.576 -2.121 -25.179 1.00 88.56 284 ASN A CA 1
ATOM 2249 C C . ASN A 1 284 ? 19.045 -2.255 -24.747 1.00 88.56 284 ASN A C 1
ATOM 2251 O O . ASN A 1 284 ? 19.842 -2.863 -25.459 1.00 88.56 284 ASN A O 1
ATOM 2255 N N . MET A 1 285 ? 19.390 -1.783 -23.545 1.00 88.38 285 MET A N 1
ATOM 2256 C CA . MET A 1 285 ? 20.744 -1.923 -22.993 1.00 88.38 285 MET A CA 1
ATOM 2257 C C . MET A 1 285 ? 21.135 -3.387 -22.777 1.00 88.38 285 MET A C 1
ATOM 2259 O O . MET A 1 285 ? 22.246 -3.782 -23.114 1.00 88.38 285 MET A O 1
ATOM 2263 N N . LYS A 1 286 ? 20.215 -4.221 -22.275 1.00 91.88 286 LYS A N 1
ATOM 2264 C CA . LYS A 1 286 ? 20.454 -5.659 -22.090 1.00 91.88 286 LYS A CA 1
ATOM 2265 C C . LYS A 1 286 ? 20.729 -6.368 -23.420 1.00 91.88 286 LYS A C 1
ATOM 2267 O O . LYS A 1 286 ? 21.613 -7.216 -23.477 1.00 91.88 286 LYS A O 1
ATOM 2272 N N . ARG A 1 287 ? 19.995 -6.020 -24.484 1.00 87.69 287 ARG A N 1
ATOM 2273 C CA . ARG A 1 287 ? 20.240 -6.542 -25.838 1.00 87.69 287 ARG A CA 1
ATOM 2274 C C . ARG A 1 287 ? 21.627 -6.152 -26.340 1.00 87.69 287 ARG A C 1
ATOM 2276 O O . ARG A 1 287 ? 22.368 -7.019 -26.782 1.00 87.69 287 ARG A O 1
ATOM 2283 N N . LEU A 1 288 ? 22.000 -4.877 -26.225 1.00 88.69 288 LEU A N 1
ATOM 2284 C CA . LEU A 1 288 ? 23.326 -4.399 -26.635 1.00 88.69 288 LEU A CA 1
ATOM 2285 C C . LEU A 1 288 ? 24.463 -5.064 -25.849 1.00 88.69 288 LEU A C 1
ATOM 2287 O O . LEU A 1 288 ? 25.488 -5.408 -26.438 1.00 88.69 288 LEU A O 1
ATOM 2291 N N . LEU A 1 289 ? 24.270 -5.283 -24.545 1.00 91.88 289 LEU A N 1
ATOM 2292 C CA . LEU A 1 289 ? 25.220 -6.012 -23.708 1.00 91.88 289 LEU A CA 1
ATOM 2293 C C . LEU A 1 289 ? 25.397 -7.455 -24.198 1.00 91.88 289 LEU A C 1
ATOM 2295 O O . LEU A 1 289 ? 26.527 -7.898 -24.365 1.00 91.88 289 LEU A O 1
ATOM 2299 N N . LEU A 1 290 ? 24.294 -8.155 -24.488 1.00 89.25 290 LEU A N 1
ATOM 2300 C CA . LEU A 1 290 ? 24.329 -9.523 -25.008 1.00 89.25 290 LEU A CA 1
ATOM 2301 C C . LEU A 1 290 ? 25.110 -9.609 -26.327 1.00 89.25 290 LEU A C 1
ATOM 2303 O O . LEU A 1 290 ? 25.975 -10.464 -26.461 1.00 89.25 290 LEU A O 1
ATOM 2307 N N . TYR A 1 291 ? 24.846 -8.715 -27.285 1.00 85.12 291 TYR A N 1
ATOM 2308 C CA . TYR A 1 291 ? 25.563 -8.735 -28.565 1.00 85.12 291 TYR A CA 1
ATOM 2309 C C . TYR A 1 291 ? 27.046 -8.391 -28.426 1.00 85.12 291 TYR A C 1
ATOM 2311 O O . TYR A 1 291 ? 27.872 -8.981 -29.117 1.00 85.12 291 TYR A O 1
ATOM 2319 N N . THR A 1 292 ? 27.385 -7.450 -27.541 1.00 86.50 292 THR A N 1
ATOM 2320 C CA . THR A 1 292 ? 28.786 -7.123 -27.245 1.00 86.50 292 THR A CA 1
ATOM 2321 C C . THR A 1 292 ? 29.507 -8.330 -26.651 1.00 86.50 292 THR A C 1
ATOM 2323 O O . THR A 1 292 ? 30.603 -8.641 -27.099 1.00 86.50 292 THR A O 1
ATOM 2326 N N . GLN A 1 293 ? 28.879 -9.041 -25.708 1.00 88.00 293 GLN A N 1
ATOM 2327 C CA . GLN A 1 293 ? 29.453 -10.249 -25.110 1.00 88.00 293 GLN A CA 1
ATOM 2328 C C . GLN A 1 293 ? 29.693 -11.335 -26.163 1.00 88.00 293 GLN A C 1
ATOM 2330 O O . GLN A 1 293 ? 30.811 -11.813 -26.297 1.00 88.00 293 GLN A O 1
ATOM 2335 N N . VAL A 1 294 ? 28.678 -11.640 -26.980 1.00 85.12 294 VAL A N 1
ATOM 2336 C CA . VAL A 1 294 ? 28.793 -12.622 -28.072 1.00 85.12 294 VAL A CA 1
ATOM 2337 C C . VAL A 1 294 ? 29.926 -12.259 -29.032 1.00 85.12 294 VAL A C 1
ATOM 2339 O O . VAL A 1 294 ? 30.646 -13.133 -29.499 1.00 85.12 294 VAL A O 1
ATOM 2342 N N . LYS A 1 295 ? 30.101 -10.970 -29.338 1.00 82.12 295 LYS A N 1
ATOM 2343 C CA . LYS A 1 295 ? 31.187 -10.519 -30.208 1.00 82.12 295 LYS A CA 1
ATOM 2344 C C . LYS A 1 295 ? 32.567 -10.764 -29.590 1.00 82.12 295 LYS A C 1
ATOM 2346 O O . LYS A 1 295 ? 33.450 -11.203 -30.317 1.00 82.12 295 LYS A O 1
ATOM 2351 N N . ILE A 1 296 ? 32.740 -10.473 -28.300 1.00 84.75 296 ILE A N 1
ATOM 2352 C CA . ILE A 1 296 ? 34.003 -10.705 -27.583 1.00 84.75 296 ILE A CA 1
ATOM 2353 C C . ILE A 1 296 ? 34.324 -12.203 -27.586 1.00 84.75 296 ILE A C 1
ATOM 2355 O O . ILE A 1 296 ? 35.375 -12.592 -28.084 1.00 84.75 296 ILE A O 1
ATOM 2359 N N . ASP A 1 297 ? 33.370 -13.038 -27.160 1.00 83.75 297 ASP A N 1
ATOM 2360 C CA . ASP A 1 297 ? 33.563 -14.489 -27.059 1.00 83.75 297 ASP A CA 1
ATOM 2361 C C . ASP A 1 297 ? 33.946 -15.112 -28.426 1.00 83.75 297 ASP A C 1
ATOM 2363 O O . ASP A 1 297 ? 34.841 -15.948 -28.517 1.00 83.75 297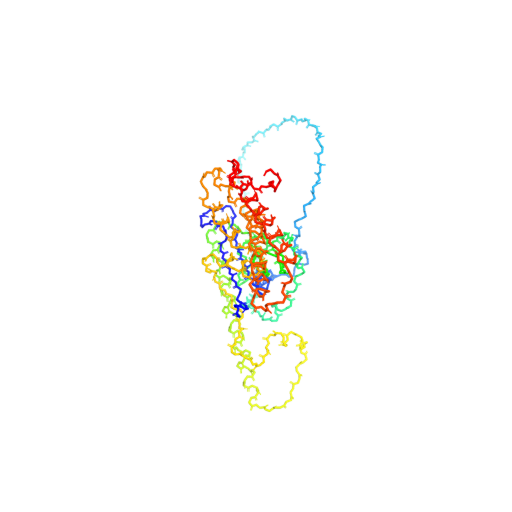 ASP A O 1
ATOM 2367 N N . LEU A 1 298 ? 33.332 -14.655 -29.528 1.00 76.94 298 LEU A N 1
ATOM 2368 C CA . LEU A 1 298 ? 33.618 -15.149 -30.886 1.00 76.94 298 LEU A CA 1
ATOM 2369 C C . LEU A 1 298 ? 34.927 -14.630 -31.505 1.00 76.94 298 LEU A C 1
ATOM 2371 O O . LEU A 1 298 ? 35.443 -15.240 -32.452 1.00 76.94 298 LEU A O 1
ATOM 2375 N N . GLU A 1 299 ? 35.422 -13.472 -31.063 1.00 71.44 299 GLU A N 1
ATOM 2376 C CA . GLU A 1 299 ? 36.738 -12.958 -31.463 1.00 71.44 299 GLU A CA 1
ATOM 2377 C C . GLU A 1 299 ? 37.852 -13.726 -30.735 1.00 71.44 299 GLU A C 1
ATOM 2379 O O . GLU A 1 299 ? 38.847 -14.096 -31.374 1.00 71.44 299 GLU A O 1
ATOM 2384 N N . ASP A 1 300 ? 37.623 -14.048 -29.459 1.00 69.69 300 ASP A N 1
ATOM 2385 C CA . ASP A 1 300 ? 38.544 -14.785 -28.591 1.00 69.69 300 ASP A CA 1
ATOM 2386 C C . ASP A 1 300 ? 38.670 -16.270 -28.977 1.00 69.69 300 ASP A C 1
ATOM 2388 O O . ASP A 1 300 ? 39.771 -16.817 -28.954 1.00 69.69 300 ASP A O 1
ATOM 2392 N N . GLU A 1 301 ? 37.587 -16.929 -29.408 1.00 66.62 301 GLU A N 1
ATOM 2393 C CA . GLU A 1 301 ? 37.636 -18.344 -29.815 1.00 66.62 301 GLU A CA 1
ATOM 2394 C C . GLU A 1 301 ? 38.216 -18.580 -31.228 1.00 66.62 301 GLU A C 1
ATOM 2396 O O . GLU A 1 301 ? 38.394 -19.725 -31.635 1.00 66.62 301 GLU A O 1
ATOM 2401 N N . HIS A 1 302 ? 38.526 -17.529 -32.005 1.00 62.50 302 HIS A N 1
ATOM 2402 C CA . HIS A 1 302 ? 39.031 -17.622 -33.393 1.00 62.50 302 HIS A CA 1
ATOM 2403 C C . HIS A 1 302 ? 38.178 -18.493 -34.350 1.00 62.50 302 HIS A C 1
ATOM 2405 O O . HIS A 1 302 ? 38.655 -18.922 -35.400 1.00 62.50 302 HIS A O 1
ATOM 2411 N N . LEU A 1 303 ? 36.905 -18.732 -34.020 1.00 58.31 303 LEU A N 1
ATOM 2412 C CA . LEU A 1 303 ? 36.010 -19.642 -34.750 1.00 58.31 303 LEU A CA 1
ATOM 2413 C C . LEU A 1 303 ? 35.183 -18.968 -35.862 1.00 58.31 303 LEU A C 1
ATOM 2415 O O . LEU A 1 303 ? 34.461 -19.649 -36.583 1.00 58.31 303 LEU A O 1
ATOM 2419 N N . SER A 1 304 ? 35.255 -17.643 -36.016 1.00 59.25 304 SER A N 1
ATOM 2420 C CA . SER A 1 304 ? 34.289 -16.878 -36.819 1.00 59.25 304 SER A CA 1
ATOM 2421 C C . SER A 1 304 ? 34.756 -16.586 -38.254 1.00 59.25 304 SER A C 1
ATOM 2423 O O . SER A 1 304 ? 35.733 -15.865 -38.467 1.00 59.25 304 SER A O 1
ATOM 2425 N N . PHE A 1 305 ? 34.003 -17.074 -39.251 1.00 67.69 305 PHE A N 1
ATOM 2426 C CA . PHE A 1 305 ? 34.167 -16.684 -40.658 1.00 67.69 305 PHE A CA 1
ATOM 2427 C C . PHE A 1 305 ? 33.853 -15.183 -40.845 1.00 67.69 305 PHE A C 1
ATOM 2429 O O . PHE A 1 305 ? 32.978 -14.622 -40.178 1.00 67.69 305 PHE A O 1
ATOM 2436 N N . ASP A 1 306 ? 34.522 -14.514 -41.794 1.00 72.25 306 ASP A N 1
ATOM 2437 C CA . ASP A 1 306 ? 34.359 -13.068 -42.060 1.00 72.25 306 ASP A CA 1
ATOM 2438 C C . ASP A 1 306 ? 32.900 -12.634 -42.302 1.00 72.25 306 ASP A C 1
ATOM 2440 O O . ASP A 1 306 ? 32.516 -11.489 -42.036 1.00 72.25 306 ASP A O 1
ATOM 2444 N N . GLU A 1 307 ? 32.070 -13.537 -42.817 1.00 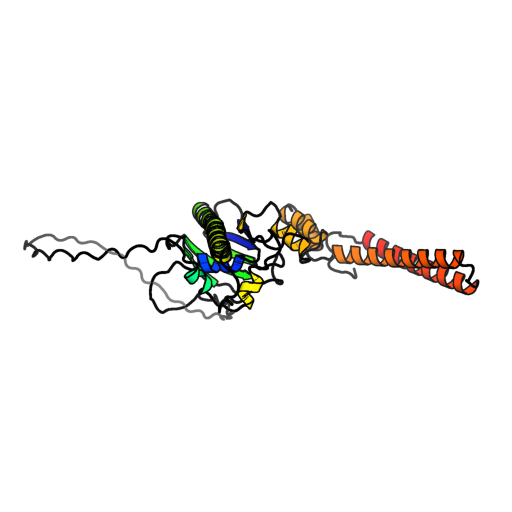73.44 307 GLU A N 1
ATOM 2445 C CA . GLU A 1 307 ? 30.659 -13.291 -43.107 1.00 73.44 307 GLU A CA 1
ATOM 2446 C C . GLU A 1 307 ? 29.799 -13.209 -41.835 1.00 73.44 307 GLU A C 1
ATOM 2448 O O . GLU A 1 307 ? 28.969 -12.303 -41.695 1.00 73.44 307 GLU A O 1
ATOM 2453 N N . GLU A 1 308 ? 30.061 -14.069 -40.851 1.00 73.44 308 GLU A N 1
ATOM 2454 C CA . GLU A 1 308 ? 29.386 -14.057 -39.548 1.00 73.44 308 GLU A CA 1
ATOM 2455 C C . GLU A 1 308 ? 29.745 -12.794 -38.761 1.00 73.44 308 GLU A C 1
ATOM 2457 O O . GLU A 1 308 ? 28.860 -12.107 -38.239 1.00 73.44 308 GLU A O 1
ATOM 2462 N N . ARG A 1 309 ? 31.024 -12.392 -38.794 1.00 73.31 309 ARG A N 1
ATOM 2463 C CA . ARG A 1 309 ? 31.495 -11.124 -38.210 1.00 73.31 309 ARG A CA 1
ATOM 2464 C C . ARG A 1 309 ? 30.772 -9.920 -38.811 1.00 73.31 309 ARG A C 1
ATOM 2466 O O . ARG A 1 309 ? 30.373 -8.997 -38.095 1.00 73.31 309 ARG A O 1
ATOM 2473 N N . LYS A 1 310 ? 30.570 -9.905 -40.132 1.00 79.62 310 LYS A N 1
ATOM 2474 C CA . LYS A 1 310 ? 29.820 -8.836 -40.815 1.00 79.62 310 LYS A CA 1
ATOM 2475 C C . LYS A 1 310 ? 28.343 -8.833 -40.414 1.00 79.62 310 LYS A C 1
ATOM 2477 O O . LYS A 1 310 ? 27.784 -7.753 -40.212 1.00 79.62 310 LYS A O 1
ATOM 2482 N N . ASN A 1 311 ? 27.722 -10.002 -40.265 1.00 81.75 311 ASN A N 1
ATOM 2483 C CA . ASN A 1 311 ? 26.320 -10.128 -39.858 1.00 81.75 311 ASN A CA 1
ATOM 2484 C C . ASN A 1 311 ? 26.088 -9.643 -38.417 1.00 81.75 311 ASN A C 1
ATOM 2486 O O . ASN A 1 311 ? 25.174 -8.848 -38.186 1.00 81.75 311 ASN A O 1
ATOM 2490 N N . ILE A 1 312 ? 26.958 -10.019 -37.475 1.00 80.56 312 ILE A N 1
ATOM 2491 C CA . ILE A 1 312 ? 26.890 -9.565 -36.076 1.00 80.56 312 ILE A CA 1
ATOM 2492 C C . ILE A 1 312 ? 27.066 -8.047 -35.990 1.00 80.56 312 ILE A C 1
ATOM 2494 O O . ILE A 1 312 ? 26.247 -7.361 -35.379 1.00 80.56 312 ILE A O 1
ATOM 2498 N N . ASN A 1 313 ? 28.074 -7.487 -36.670 1.00 82.69 313 ASN A N 1
ATOM 2499 C CA . ASN A 1 313 ? 28.299 -6.038 -36.680 1.00 82.69 313 ASN A CA 1
ATOM 2500 C C . ASN A 1 313 ? 27.112 -5.264 -37.286 1.00 82.69 313 ASN A C 1
ATOM 2502 O O . ASN A 1 313 ? 26.787 -4.1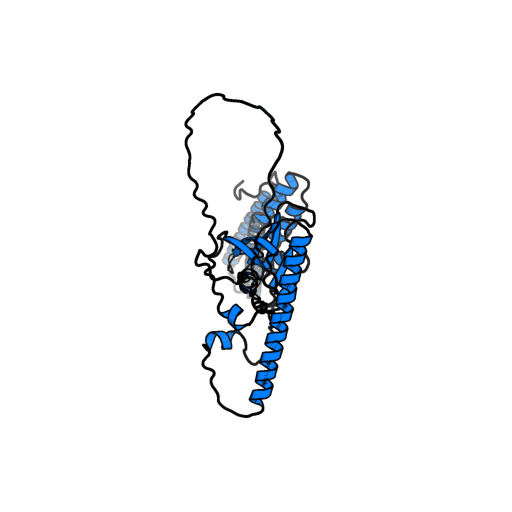68 -36.821 1.00 82.69 313 ASN A O 1
ATOM 2506 N N . ARG A 1 314 ? 26.440 -5.819 -38.305 1.00 85.69 314 ARG A N 1
ATOM 2507 C CA . ARG A 1 314 ? 25.221 -5.230 -38.882 1.00 85.69 314 ARG A CA 1
ATOM 2508 C C . ARG A 1 314 ? 24.076 -5.225 -37.869 1.00 85.69 314 ARG A C 1
ATOM 2510 O O . ARG A 1 314 ? 23.459 -4.181 -37.665 1.00 85.69 314 ARG A O 1
ATOM 2517 N N . CYS A 1 315 ? 23.839 -6.356 -37.207 1.00 83.50 315 CYS A N 1
ATOM 2518 C CA . CYS A 1 315 ? 22.793 -6.504 -36.195 1.00 83.50 315 CYS A CA 1
ATOM 2519 C C . CYS A 1 315 ? 23.032 -5.581 -34.984 1.00 83.50 315 CYS A C 1
ATOM 2521 O O . CYS A 1 315 ? 22.122 -4.877 -34.547 1.00 83.50 315 CYS A O 1
ATOM 2523 N N . MET A 1 316 ? 24.280 -5.476 -34.512 1.00 85.38 316 MET A N 1
ATOM 2524 C CA . MET A 1 316 ? 24.665 -4.531 -33.458 1.00 85.38 316 MET A CA 1
ATOM 2525 C C . MET A 1 316 ? 24.385 -3.078 -33.845 1.00 85.38 316 MET A C 1
ATOM 2527 O O . MET A 1 316 ? 23.770 -2.348 -33.069 1.00 85.38 316 MET A O 1
ATOM 2531 N N . LYS A 1 317 ? 24.802 -2.649 -35.047 1.00 87.00 317 LYS A N 1
ATOM 2532 C CA . LYS A 1 317 ? 24.536 -1.284 -35.537 1.00 87.00 317 LYS A CA 1
ATOM 2533 C C . LYS A 1 317 ? 23.040 -0.994 -35.624 1.00 87.00 317 LYS A C 1
ATOM 2535 O O . LYS A 1 317 ? 22.616 0.102 -35.267 1.00 87.00 317 LYS A O 1
ATOM 2540 N N . GLN A 1 318 ? 22.245 -1.967 -36.065 1.00 87.94 318 GLN A N 1
ATOM 2541 C CA . GLN A 1 318 ? 20.794 -1.832 -36.124 1.00 87.94 318 GLN A CA 1
ATOM 2542 C C . GLN A 1 318 ? 20.194 -1.613 -34.729 1.00 87.94 318 GLN A C 1
ATOM 2544 O O . GLN A 1 318 ? 19.511 -0.613 -34.515 1.00 87.94 318 GLN A O 1
ATOM 2549 N N . HIS A 1 319 ? 20.500 -2.478 -33.760 1.00 85.88 319 HIS A N 1
ATOM 2550 C CA . HIS A 1 319 ? 19.965 -2.344 -32.403 1.00 85.88 319 HIS A CA 1
ATOM 2551 C C . HIS A 1 319 ? 20.467 -1.095 -31.672 1.00 85.88 319 HIS A C 1
ATOM 2553 O O . HIS A 1 319 ? 19.733 -0.507 -30.876 1.00 85.88 319 HIS A O 1
ATOM 2559 N N . LEU A 1 320 ? 21.691 -0.645 -31.963 1.00 88.69 320 LEU A N 1
ATOM 2560 C CA . LEU A 1 320 ? 22.207 0.619 -31.445 1.00 88.69 320 LEU A CA 1
ATOM 2561 C C . LEU A 1 320 ? 21.387 1.800 -31.979 1.00 88.69 320 LEU A C 1
ATOM 2563 O O . LEU A 1 320 ? 20.983 2.671 -31.209 1.00 88.69 320 LEU A O 1
ATOM 2567 N N . ASN A 1 321 ? 21.088 1.806 -33.279 1.00 89.50 321 ASN A N 1
ATOM 2568 C CA . ASN A 1 321 ? 20.251 2.835 -33.889 1.00 89.50 321 ASN A CA 1
ATOM 2569 C C . ASN A 1 321 ? 18.821 2.813 -33.329 1.00 89.50 321 ASN A C 1
ATOM 2571 O O . ASN A 1 321 ? 18.292 3.869 -32.990 1.00 89.50 321 ASN A O 1
ATOM 2575 N N . GLU A 1 322 ? 18.216 1.635 -33.159 1.00 86.75 322 GLU A N 1
ATOM 2576 C CA . GLU A 1 322 ? 16.896 1.479 -32.526 1.00 86.75 322 GLU A CA 1
ATOM 2577 C C . GLU A 1 322 ? 16.879 2.044 -31.094 1.00 86.75 322 GLU A C 1
ATOM 2579 O O . GLU A 1 322 ? 15.944 2.756 -30.706 1.00 86.75 322 GLU A O 1
ATOM 2584 N N . ALA A 1 323 ? 17.933 1.786 -30.312 1.00 85.62 323 ALA A N 1
ATOM 2585 C CA . ALA A 1 323 ? 18.081 2.330 -28.966 1.00 85.62 323 ALA A CA 1
ATOM 2586 C C . ALA A 1 323 ? 18.216 3.863 -28.979 1.00 85.62 323 ALA A C 1
ATOM 2588 O O . ALA A 1 323 ? 17.529 4.540 -28.213 1.00 85.62 323 ALA A O 1
ATOM 2589 N N . ILE A 1 324 ? 19.034 4.422 -29.880 1.00 88.06 324 ILE A N 1
ATOM 2590 C CA . ILE A 1 324 ? 19.202 5.876 -30.042 1.00 88.06 324 ILE A CA 1
ATOM 2591 C C . ILE A 1 324 ? 17.879 6.540 -30.430 1.00 88.06 324 ILE A C 1
ATOM 2593 O O . ILE A 1 324 ? 17.522 7.567 -29.855 1.00 88.06 324 ILE A O 1
ATOM 2597 N N . VAL A 1 325 ? 17.137 5.966 -31.381 1.00 88.44 325 VAL A N 1
ATOM 2598 C CA . VAL A 1 325 ? 15.824 6.481 -31.799 1.00 88.44 325 VAL A CA 1
ATOM 2599 C C . VAL A 1 325 ? 14.842 6.454 -30.630 1.00 88.44 325 VAL A C 1
ATOM 2601 O O . VAL A 1 325 ? 14.160 7.448 -30.385 1.00 88.44 325 VAL A O 1
ATOM 2604 N N . SER A 1 326 ? 14.821 5.364 -29.859 1.00 84.38 326 SER A N 1
ATOM 2605 C CA . SER A 1 326 ? 13.971 5.241 -28.669 1.00 84.38 326 SER A CA 1
ATOM 2606 C C . SER A 1 326 ? 14.288 6.320 -27.626 1.00 84.38 326 SER A C 1
ATOM 2608 O O . SER A 1 326 ? 13.379 6.967 -27.112 1.00 84.38 326 SER A O 1
ATOM 2610 N N . ILE A 1 327 ? 15.575 6.564 -27.348 1.00 85.69 327 ILE A N 1
ATOM 2611 C CA . ILE A 1 327 ? 16.022 7.610 -26.413 1.00 85.69 327 ILE A CA 1
ATOM 2612 C C . ILE A 1 327 ? 15.651 8.999 -26.935 1.00 85.69 327 ILE A C 1
ATOM 2614 O O . ILE A 1 327 ? 15.108 9.806 -26.185 1.00 85.69 327 ILE A O 1
ATOM 2618 N N . LYS A 1 328 ? 15.887 9.277 -28.222 1.00 86.69 328 LYS A N 1
ATOM 2619 C CA . LYS A 1 328 ? 15.502 10.553 -28.840 1.00 86.69 328 LYS A CA 1
ATOM 2620 C C . LYS A 1 328 ? 13.998 10.790 -28.739 1.00 86.69 328 LYS A C 1
ATOM 2622 O O . LYS A 1 328 ? 13.605 11.888 -28.368 1.00 86.69 328 LYS A O 1
ATOM 2627 N N . LYS A 1 329 ? 13.167 9.770 -28.982 1.00 83.50 329 LYS A N 1
ATOM 2628 C CA . LYS A 1 329 ? 11.710 9.886 -28.826 1.00 83.50 329 LYS A CA 1
ATOM 2629 C C . LYS A 1 329 ? 11.329 10.278 -27.396 1.00 83.50 329 LYS A C 1
ATOM 2631 O O . LYS A 1 329 ? 10.495 11.154 -27.216 1.00 83.50 329 LYS A O 1
ATOM 2636 N N . ILE A 1 330 ? 11.972 9.680 -26.390 1.00 80.50 330 ILE A N 1
ATOM 2637 C CA . ILE A 1 330 ? 11.744 10.017 -24.975 1.00 80.50 330 ILE A CA 1
ATOM 2638 C C . ILE A 1 330 ? 12.161 11.464 -24.675 1.00 80.50 330 ILE A C 1
ATOM 2640 O O . ILE A 1 330 ? 11.410 12.184 -24.026 1.00 80.50 330 ILE A O 1
ATOM 2644 N N . LEU A 1 331 ? 13.328 11.900 -25.159 1.00 80.81 331 LEU A N 1
ATOM 2645 C CA . LEU A 1 331 ? 13.851 13.252 -24.920 1.00 80.81 331 LEU A CA 1
ATOM 2646 C C . LEU A 1 331 ? 13.063 14.349 -25.646 1.00 80.81 331 LEU A C 1
ATOM 2648 O O . LEU A 1 331 ? 13.013 15.476 -25.166 1.00 80.81 331 LEU A O 1
ATOM 2652 N N . MET A 1 332 ? 12.468 14.037 -26.799 1.00 80.94 332 MET A N 1
ATOM 2653 C CA . MET A 1 332 ? 11.675 14.987 -27.584 1.00 80.94 332 MET A CA 1
ATOM 2654 C C . MET A 1 332 ? 10.219 15.091 -27.116 1.00 80.94 332 MET A C 1
ATOM 2656 O O . MET A 1 332 ? 9.473 15.890 -27.682 1.00 80.94 332 MET A O 1
ATOM 2660 N N . LYS A 1 333 ? 9.797 14.323 -26.098 1.00 70.69 333 LYS A N 1
ATOM 2661 C CA . LYS A 1 333 ? 8.443 14.460 -25.552 1.00 70.69 333 LYS A CA 1
ATOM 2662 C C . LYS A 1 333 ? 8.262 15.869 -24.969 1.00 70.69 333 LYS A C 1
ATOM 2664 O O . LYS A 1 333 ? 9.004 16.238 -24.060 1.00 70.69 333 LYS A O 1
ATOM 2669 N N . PRO A 1 334 ? 7.273 16.643 -25.455 1.00 58.91 334 PRO A N 1
ATOM 2670 C CA . PRO A 1 334 ? 7.108 18.046 -25.079 1.00 58.91 334 PRO A CA 1
ATOM 2671 C C . PRO A 1 334 ? 6.715 18.218 -23.609 1.00 58.91 334 PRO A C 1
ATOM 2673 O O . PRO A 1 334 ? 7.081 19.214 -22.996 1.00 58.91 334 PRO A O 1
ATOM 2676 N N . ASN A 1 335 ? 6.022 17.230 -23.030 1.00 61.66 335 ASN A N 1
ATOM 2677 C CA . ASN A 1 335 ? 5.55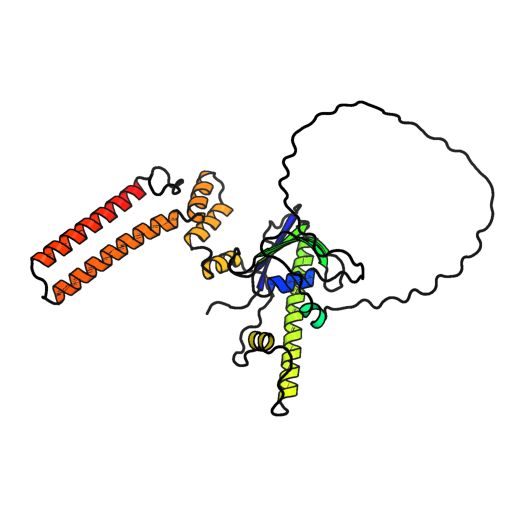8 17.262 -21.650 1.00 61.66 335 ASN A CA 1
ATOM 2678 C C . ASN A 1 335 ? 6.011 16.008 -20.893 1.00 61.66 335 ASN A C 1
ATOM 2680 O O . ASN A 1 335 ? 5.614 14.891 -21.217 1.00 61.66 335 ASN A O 1
ATOM 2684 N N . VAL A 1 336 ? 6.764 16.206 -19.807 1.00 60.34 336 VAL A N 1
ATOM 2685 C CA . VAL A 1 336 ? 7.064 15.162 -18.799 1.00 60.34 336 VAL A CA 1
ATOM 2686 C C . VAL A 1 336 ? 5.779 14.706 -18.074 1.00 60.34 336 VAL A C 1
ATOM 2688 O O . VAL A 1 336 ? 5.716 13.636 -17.466 1.00 60.34 336 VAL A O 1
ATOM 2691 N N . GLU A 1 337 ? 4.735 15.531 -18.160 1.00 54.69 337 GLU A N 1
ATOM 2692 C CA . GLU A 1 337 ? 3.431 15.385 -17.514 1.00 54.69 337 GLU A CA 1
ATOM 2693 C C . GLU A 1 337 ? 2.484 14.389 -18.178 1.00 54.69 337 GLU A C 1
ATOM 2695 O O . GLU A 1 337 ? 1.502 14.016 -17.540 1.00 54.69 337 GLU A O 1
ATOM 2700 N N . ASP A 1 338 ? 2.749 13.932 -19.403 1.00 57.12 338 ASP A N 1
AT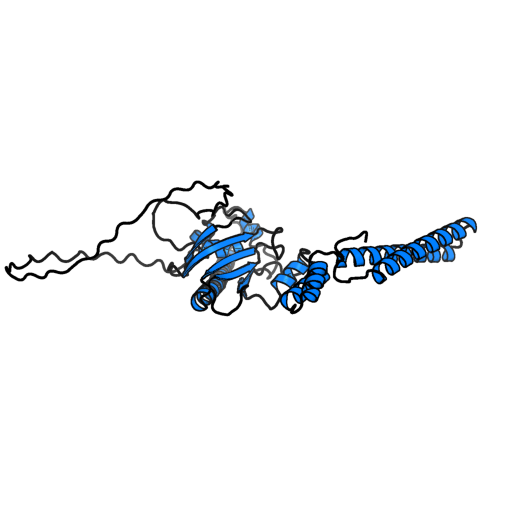OM 2701 C CA . ASP A 1 338 ? 1.882 12.966 -20.080 1.00 57.12 338 ASP A CA 1
ATOM 2702 C C . ASP A 1 338 ? 2.697 11.821 -20.690 1.00 57.12 338 ASP A C 1
ATOM 2704 O O . ASP A 1 338 ? 3.112 11.827 -21.850 1.00 57.12 338 ASP A O 1
ATOM 2708 N N . LEU A 1 339 ? 2.961 10.818 -19.854 1.00 59.28 339 LEU A N 1
ATOM 2709 C CA . LEU A 1 339 ? 3.554 9.551 -20.276 1.00 59.28 339 LEU A CA 1
ATOM 2710 C C . LEU A 1 339 ? 2.466 8.497 -20.554 1.00 59.28 339 LEU A C 1
ATOM 2712 O O . LEU A 1 339 ? 2.789 7.319 -20.724 1.00 59.28 339 LEU A O 1
ATOM 2716 N N . SER A 1 340 ? 1.184 8.895 -20.578 1.00 53.75 340 SER A N 1
ATOM 2717 C CA . SER A 1 340 ? 0.049 7.973 -20.703 1.00 53.75 340 SER A CA 1
ATOM 2718 C C . SER A 1 340 ? -0.066 7.370 -22.087 1.00 53.75 340 SER A C 1
ATOM 2720 O O . SER A 1 340 ? -0.527 6.234 -22.217 1.00 53.75 340 SER A O 1
ATOM 2722 N N . ASN A 1 341 ? 0.445 8.078 -23.094 1.00 52.53 341 ASN A N 1
ATOM 2723 C CA . ASN A 1 341 ? 0.506 7.581 -24.448 1.00 52.53 341 ASN A CA 1
ATOM 2724 C C . ASN A 1 341 ? 1.911 7.012 -24.745 1.00 52.53 341 ASN A C 1
ATOM 2726 O O . ASN A 1 341 ? 2.879 7.773 -24.871 1.00 52.53 341 ASN A O 1
ATOM 2730 N N . PRO A 1 342 ? 2.078 5.677 -24.853 1.00 43.44 342 PRO A N 1
ATOM 2731 C CA . PRO A 1 342 ? 3.350 5.081 -25.262 1.00 43.44 342 PRO A CA 1
ATOM 2732 C C . PRO A 1 342 ? 3.687 5.377 -26.735 1.00 43.44 342 PRO A C 1
ATOM 2734 O O . PRO A 1 342 ? 4.833 5.184 -27.149 1.00 43.44 342 PRO A O 1
ATOM 2737 N N . PHE A 1 343 ? 2.710 5.859 -27.517 1.00 37.97 343 PHE A N 1
ATOM 2738 C CA . PHE A 1 343 ? 2.848 6.085 -28.954 1.00 37.97 343 PHE A CA 1
ATOM 2739 C C . PHE A 1 343 ? 2.910 7.544 -29.407 1.00 37.97 343 PHE A C 1
ATOM 2741 O O . PHE A 1 343 ? 3.433 7.742 -30.503 1.00 37.97 343 PHE A O 1
ATOM 2748 N N . ASP A 1 344 ? 2.565 8.528 -28.573 1.00 41.00 344 ASP A N 1
ATOM 2749 C CA . ASP A 1 344 ? 2.924 9.931 -28.850 1.00 41.00 344 ASP A CA 1
ATOM 2750 C C . ASP A 1 344 ? 4.415 10.176 -28.606 1.00 41.00 344 ASP A C 1
ATOM 2752 O O . ASP A 1 344 ? 4.929 9.755 -27.536 1.00 41.00 344 ASP A O 1
#

Secondary structure (DSSP, 8-state):
-----PEEEEE-S-SS--SEEEEEEESTTHHHHHHHHT----------S--B---------------------------------PPP-PPPPP----PPPP-S--HHHHHH------TT-EEEEEEE-TTS-EEEEEEEEEE-TTSSSSSS-EEEEEEE--HHHHHHHHHHHHHHHHHHHHHHHHHHHHHHHHHTS-S-----S-HHHHHHH--SS-S-----EEEPPTTHHHHHHHHTTSS-HHHHHHHHHHHH--SHHHHHHHHHHHTTHHHHHHHHHHHHHHHHHHHHHHHHHHHHT----HHHHHHHHHHHHHHHHHHHHHHHHHHT-S-TT--S-S--

pLDDT: mean 70.37, std 24.92, range [23.11, 97.81]

Radius of gyration: 33.2 Å; chains: 1; bounding box: 97×70×93 Å

Sequence (344 aa):
MLSEGDTIYALSSGRDVSAIAVVRMSGPLSRIVLEVLLHGGGSQRGGEGSSQIGGEGGSQKGGGGSSQIGGKRNSHRAGEANGERPPEEAPPPESRARKKKKTQYSLDEVIKLKKQLEERKVYYGEIYNNCHEPIDQVIYTFFKSPKSYTGEDVVEIYCHGSPLIVNEIMEEIEKLNALFSNLLKSEKEKFYSQNDKMENFTCTCSEEIWNKLLTPRNDIFFNKIRMSQKGEFTRRSFQNERMNLLQVEGLKELLWCKNKEQKKVALNYLNGQARNVYLILRNNMKRLLLYTQVKIDLEDEHLSFDEERKNINRCMKQHLNEAIVSIKKILMKPNVEDLSNPFD

InterPro domains:
  IPR018948 GTP-binding protein TrmE, N-terminal [PF10396] (108-174)
  IPR018948 GTP-binding protein TrmE, N-terminal [cd14858] (6-240)
  IPR027266 Aminomethyltransferase superfamily [G3DSA:3.30.1360.120] (1-243)
  IPR027368 tRNA modification GTPase MnmE domain 2 [G3DSA:1.20.120.430] (244-340)

Foldseek 3Di:
DPDQFAKAKDWPDDLDADQKTKIKIFHDCQVLLVLQQQPQDPDPDPDDDWDFPDDDPDDDDDDDDDDDDDDDDDDDDDDDDDDDDDDDDDDDDDDPDPPPQPQFDDVVNSVPRDRPADAPTKTWGFTAARSSHTLFTWIKGWHDACRDLLRHTMMMIMTGRDSVSVVRSVVRLVVVLVVVVVVVVVVVVVVVVVVVDDDDDDDPDPVVVVVVPDDPDDPDHDHGYYHDDVCRSVVSCCVSVVDDPLLSVLVVQCVPPPDPQSNLLSVCSNVCLVVVLVVVLVVLVVVLVVLVVVLVVCVVVVPDDPVVNVVSVVVNVVSVVVSVVSVVVVVPPPGSSDSVDVPD